Protein AF-0000000081607517 (afdb_homodimer)

Secondary structure (DSSP, 8-state):
-EEEEEETTEEEEEEEEEPPP------S-------S---TT-HHHHHHHHHHHHHHHHHHHHHHHHHHHHHHHHHHHHHHHHHHHHHHHHHHHHHHHSB-SS---TT-EEEEEE-TTS-EEEESS-HHHHTT--SS-EEEEEEE-TTS-EEEGGGHHHHHHHHHHHHHHHHT--------S---HHHH-/-EEEEEETTEEEEEEEEEPPP------S-------S---TT-HHHHHHHHHHHHHHHHHHHHHHHHHHHHHHHHHHHHHHHHHHHHHHHHHHHHHHHSB-SS---TT-EEEEEE-TTS-EEEESS-HHHHTT--SS-EEEEEEE-TTS-EEEGGGHHHHHHHHHHHHHHHHTT-------S---HHHH-

Nearest PDB structures (foldseek):
  1gn2-assembly1_A  TM=3.815E-01  e=2.897E+00  Mycobacterium tuberculosis
  4b9x-assembly1_A  TM=2.767E-01  e=1.775E+00  Mus musculus
  7pt7-assembly1_C  TM=2.899E-01  e=4.446E+00  Saccharomyces cerevisiae S288C
  4b9x-assembly1_A  TM=2.815E-01  e=1.277E+00  Mus musculus
  7pt7-assembly1_C  TM=2.899E-01  e=6.315E+00  Saccharomyces cerevisiae S288C

Radius of gyration: 35.07 Å; Cα contacts (8 Å, |Δi|>4): 460; chains: 2; bounding box: 41×113×71 Å

pLDDT: mean 81.89, std 19.74, range [35.94, 98.62]

Foldseek 3Di:
DWDWDQAPVGNVDIFIADDDDDPPPPPPPPPPCPPPPPPVPDVVVVNVRRVVVVVVVVVVVVVVVVVVVVVVVVVVVVVVVVVVVVVQVVVLVVQVPQDEDDDDDAPAKWWWFADPVGGIHIDSDDPVRVPPCDPTDTDFMWGQHPVRGTHTPVCVVVVVVVVVVVVVVVVCVDDPPPPPDDCCVVVVD/DWDWDQAPVGNVDIFIADDDDDPPPPPPPPPPCPPPPPPVPDVVVVNVRRVVVVVVVVVVVVVVVVVVVVVVVVVVVVVVVVVVVVVQVVVLVVQVPQDEDDDDDAPAKWWWFADPVRGIHIDSADPVRCPPCDPTDTDFMWGQHPVRGTHTPVCVVVVVVVVVVVVVVVVCVDDPPPPVDDCCVVVVD

Organism: NCBI:txid303518

Solvent-accessible surface area (backbone atoms only — not comparable to full-atom values): 21214 Å² total; per-residue (Å²): 80,77,44,77,39,59,37,88,93,40,64,89,46,73,31,76,34,31,33,60,73,78,78,77,71,73,72,72,71,61,74,64,82,70,48,86,52,51,56,98,69,40,66,72,48,50,49,52,38,21,50,49,39,50,50,32,49,52,34,38,52,50,52,37,50,54,52,44,49,54,46,48,53,49,44,51,53,46,48,52,50,45,52,50,43,53,53,49,33,52,51,38,51,52,57,53,58,34,13,36,62,59,74,83,55,62,75,38,66,37,25,32,30,34,44,96,88,63,52,44,29,52,35,82,61,47,68,76,73,53,43,100,61,54,87,46,57,77,76,48,45,31,30,29,33,85,71,56,43,66,35,49,54,94,45,39,67,62,52,52,52,55,48,50,54,49,51,50,54,63,68,57,65,56,71,58,54,78,66,91,49,87,77,47,49,69,45,70,100,80,78,43,77,41,60,38,89,94,41,62,89,46,72,30,76,32,32,33,58,72,79,76,77,72,73,71,74,71,61,74,63,81,70,47,86,52,50,55,98,68,41,64,74,47,51,49,50,36,21,49,50,38,51,51,33,50,53,35,37,50,50,53,38,50,54,54,44,50,56,46,49,52,51,44,52,52,46,50,52,50,45,51,49,43,52,52,51,33,50,51,39,50,52,60,53,58,34,13,36,62,61,77,84,55,64,74,38,65,36,24,32,29,34,42,97,89,63,52,45,28,53,35,82,60,47,69,78,72,52,43,97,62,52,86,46,56,78,76,49,44,31,30,29,33,87,72,56,45,67,34,50,54,94,45,39,67,63,51,52,52,55,49,52,54,51,52,50,53,63,68,58,66,54,70,60,53,78,66,91,50,86,78,47,50,70,47,72,99

Structure (mmCIF, N/CA/C/O backbone):
data_AF-0000000081607517-model_v1
#
loop_
_entity.id
_entity.type
_entity.pdbx_description
1 polymer 'Uncharacterized protein C1orf50 homolog'
#
loop_
_atom_site.group_PDB
_atom_site.id
_atom_site.type_symbol
_atom_site.label_atom_id
_atom_site.label_alt_id
_atom_site.label_comp_id
_atom_site.label_asym_id
_atom_site.label_entity_id
_atom_site.label_seq_id
_atom_site.pdbx_PDB_ins_code
_atom_site.Cartn_x
_atom_site.Cartn_y
_atom_site.Cartn_z
_atom_site.occupancy
_atom_site.B_iso_or_equiv
_atom_site.auth_seq_id
_atom_site.auth_comp_id
_atom_site.auth_asym_id
_atom_site.auth_atom_id
_atom_site.pdbx_PDB_model_num
ATOM 1 N N . MET A 1 1 ? 11.242 38.75 17.844 1 69.81 1 MET A N 1
ATOM 2 C CA . MET A 1 1 ? 12.281 38.5 18.844 1 69.81 1 MET A CA 1
ATOM 3 C C . MET A 1 1 ? 12.125 37.125 19.469 1 69.81 1 MET A C 1
ATOM 5 O O . MET A 1 1 ? 11.023 36.719 19.875 1 69.81 1 MET A O 1
ATOM 9 N N . ASP A 1 2 ? 13.172 36.375 19.328 1 76.44 2 ASP A N 1
ATOM 10 C CA . ASP A 1 2 ? 13.18 35.031 19.844 1 76.44 2 ASP A CA 1
ATOM 11 C C . ASP A 1 2 ? 13.523 35 21.328 1 76.44 2 ASP A C 1
ATOM 13 O O . ASP A 1 2 ? 14.391 35.75 21.781 1 76.44 2 ASP A O 1
ATOM 17 N N . ARG A 1 3 ? 12.633 34.469 22.094 1 78.56 3 ARG A N 1
ATOM 18 C CA . ARG A 1 3 ? 12.891 34.281 23.516 1 78.56 3 ARG A CA 1
ATOM 19 C C . ARG A 1 3 ? 12.93 32.812 23.859 1 78.56 3 ARG A C 1
ATOM 21 O O . ARG A 1 3 ? 12.133 32 23.344 1 78.56 3 ARG A O 1
ATOM 28 N N . THR A 1 4 ? 14.062 32.375 24.516 1 76.38 4 THR A N 1
ATOM 29 C CA . THR A 1 4 ? 14.18 30.969 24.922 1 76.38 4 THR A CA 1
ATOM 30 C C . THR A 1 4 ? 13.812 30.812 26.406 1 76.38 4 THR A C 1
ATOM 32 O O . THR A 1 4 ? 14.266 31.578 27.25 1 76.38 4 THR A O 1
ATOM 35 N N . VAL A 1 5 ? 12.883 29.969 26.641 1 77.94 5 VAL A N 1
ATOM 36 C CA . VAL A 1 5 ? 12.438 29.766 28.016 1 77.94 5 VAL A CA 1
ATOM 37 C C . VAL A 1 5 ? 12.531 28.281 28.359 1 77.94 5 VAL A C 1
ATOM 39 O O . VAL A 1 5 ? 12.367 27.422 27.5 1 77.94 5 VAL A O 1
ATOM 42 N N . SER A 1 6 ? 13.039 27.906 29.609 1 72.69 6 SER A N 1
ATOM 43 C CA . SER A 1 6 ? 12.984 26.547 30.141 1 72.69 6 SER A CA 1
ATOM 44 C C . SER A 1 6 ? 11.633 26.25 30.781 1 72.69 6 SER A C 1
ATOM 46 O O . SER A 1 6 ? 11.047 27.109 31.438 1 72.69 6 SER A O 1
ATOM 48 N N . LEU A 1 7 ? 11.086 25.125 30.422 1 73.88 7 LEU A N 1
ATOM 49 C CA . LEU A 1 7 ? 9.781 24.766 30.953 1 73.88 7 LEU A CA 1
ATOM 50 C C . LEU A 1 7 ? 9.922 24.234 32.375 1 73.88 7 LEU A C 1
ATOM 52 O O . LEU A 1 7 ? 10.867 23.516 32.688 1 73.88 7 LEU A O 1
ATOM 56 N N . PRO A 1 8 ? 9.016 24.672 33.188 1 70.38 8 PRO A N 1
ATOM 57 C CA . PRO A 1 8 ? 9.117 24.234 34.594 1 70.38 8 PRO A CA 1
ATOM 58 C C . PRO A 1 8 ? 9.086 22.719 34.75 1 70.38 8 PRO A C 1
ATOM 60 O O . PRO A 1 8 ? 9.797 22.156 35.594 1 70.38 8 PRO A O 1
ATOM 63 N N . ASN A 1 9 ? 8.281 22.047 33.844 1 70 9 ASN A N 1
ATOM 64 C CA . ASN A 1 9 ? 8.133 20.609 34 1 70 9 ASN A CA 1
ATOM 65 C C . ASN A 1 9 ? 9.219 19.844 33.25 1 70 9 ASN A C 1
ATOM 67 O O . ASN A 1 9 ? 9.32 18.625 33.375 1 70 9 ASN A O 1
ATOM 71 N N . GLN A 1 10 ? 9.945 20.562 32.438 1 70.12 10 GLN A N 1
ATOM 72 C CA . GLN A 1 10 ? 11.086 19.984 31.734 1 70.12 10 GLN A CA 1
ATOM 73 C C . GLN A 1 10 ? 12.258 20.969 31.672 1 70.12 10 GLN A C 1
ATOM 75 O O . GLN A 1 10 ? 12.594 21.469 30.594 1 70.12 10 GLN A O 1
ATOM 80 N N . PRO A 1 11 ? 12.852 21.141 32.781 1 70.44 11 PRO A N 1
ATOM 81 C CA . PRO A 1 11 ? 13.859 22.203 32.875 1 70.44 11 PRO A CA 1
ATOM 82 C C . PRO A 1 11 ? 15.055 21.953 31.938 1 70.44 11 PRO A C 1
ATOM 84 O O . PRO A 1 11 ? 15.766 22.891 31.578 1 70.44 11 PRO A O 1
ATOM 87 N N . GLU A 1 12 ? 15.195 20.703 31.594 1 72.06 12 GLU A N 1
ATOM 88 C CA . GLU A 1 12 ? 16.344 20.375 30.75 1 72.06 12 GLU A CA 1
ATOM 89 C C . GLU A 1 12 ? 16.062 20.703 29.281 1 72.06 12 GLU A C 1
ATOM 91 O O . GLU A 1 12 ? 16.984 20.766 28.469 1 72.06 12 GLU A O 1
ATOM 96 N N . LYS A 1 13 ? 14.766 20.969 29.031 1 72.62 13 LYS A N 1
ATOM 97 C CA . LYS A 1 13 ? 14.414 21.266 27.656 1 72.62 13 LYS A CA 1
ATOM 98 C C . LYS A 1 13 ? 14.039 22.734 27.469 1 72.62 13 LYS A C 1
ATOM 100 O O . LYS A 1 13 ? 13.203 23.266 28.219 1 72.62 13 LYS A O 1
ATOM 105 N N . THR A 1 14 ? 14.836 23.391 26.688 1 79.31 14 THR A N 1
ATOM 106 C CA . THR A 1 14 ? 14.516 24.797 26.391 1 79.31 14 THR A CA 1
ATOM 107 C C . THR A 1 14 ? 13.742 24.906 25.094 1 79.31 14 THR A C 1
ATOM 109 O O . THR A 1 14 ? 13.938 24.094 24.172 1 79.31 14 THR A O 1
ATOM 112 N N . THR A 1 15 ? 12.633 25.766 25.219 1 82.62 15 THR A N 1
ATOM 113 C CA . THR A 1 15 ? 11.844 26.031 24.016 1 82.62 15 THR A CA 1
ATOM 114 C C . THR A 1 15 ? 11.938 27.5 23.625 1 82.62 15 THR A C 1
ATOM 116 O O . THR A 1 15 ? 11.891 28.375 24.469 1 82.62 15 THR A O 1
ATOM 119 N N . THR A 1 16 ? 12.227 27.719 22.312 1 83.06 16 THR A N 1
ATOM 120 C CA . THR A 1 16 ? 12.32 29.078 21.797 1 83.06 16 THR A CA 1
ATOM 121 C C . THR A 1 16 ? 10.961 29.562 21.312 1 83.06 16 THR A C 1
ATOM 123 O O . THR A 1 16 ? 10.281 28.859 20.547 1 83.06 16 THR A O 1
ATOM 126 N N . VAL A 1 17 ? 10.539 30.688 21.891 1 84.88 17 VAL A N 1
ATOM 127 C CA . VAL A 1 17 ? 9.305 31.328 21.469 1 84.88 17 VAL A CA 1
ATOM 128 C C . VAL A 1 17 ? 9.641 32.562 20.625 1 84.88 17 VAL A C 1
ATOM 130 O O . VAL A 1 17 ? 10.508 33.344 21 1 84.88 17 VAL A O 1
ATOM 133 N N . THR A 1 18 ? 9.047 32.656 19.453 1 86.19 18 THR A N 1
ATOM 134 C CA . THR A 1 18 ? 9.242 33.844 18.625 1 86.19 18 THR A CA 1
ATOM 135 C C . THR A 1 18 ? 8.094 34.812 18.797 1 86.19 18 THR A C 1
ATOM 137 O O . THR A 1 18 ? 6.938 34.5 18.516 1 86.19 18 THR A O 1
ATOM 140 N N . LEU A 1 19 ? 8.438 36 19.25 1 86.44 19 LEU A N 1
ATOM 141 C CA . LEU A 1 19 ? 7.418 37 19.453 1 86.44 19 LEU A CA 1
ATOM 142 C C . LEU A 1 19 ? 7.312 37.938 18.234 1 86.44 19 LEU A C 1
ATOM 144 O O . LEU A 1 19 ? 8.258 38.031 17.453 1 86.44 19 LEU A O 1
ATOM 148 N N . VAL A 1 20 ? 6.102 38.531 18.125 1 85.69 20 VAL A N 1
ATOM 149 C CA . VAL A 1 20 ? 5.879 39.438 17.016 1 85.69 20 VAL A CA 1
ATOM 150 C C . VAL A 1 20 ? 6.699 40.719 17.219 1 85.69 20 VAL A C 1
ATOM 152 O O . VAL A 1 20 ? 6.711 41.281 18.312 1 85.69 20 VAL A O 1
ATOM 155 N N . GLU A 1 21 ? 7.43 41.188 16.125 1 77.5 21 GLU A N 1
ATOM 156 C CA . GLU A 1 21 ? 8.25 42.375 16.156 1 77.5 21 GLU A CA 1
ATOM 157 C C . GLU A 1 21 ? 7.41 43.625 16.469 1 77.5 21 GLU A C 1
ATOM 159 O O . GLU A 1 21 ? 6.254 43.719 16.062 1 77.5 21 GLU A O 1
ATOM 164 N N . SER A 1 22 ? 7.867 44.531 17.359 1 70.06 22 SER A N 1
ATOM 165 C CA . SER A 1 22 ? 7.18 45.781 17.672 1 70.06 22 SER A CA 1
ATOM 166 C C . SER A 1 22 ? 7.328 46.781 16.547 1 70.06 22 SER A C 1
ATOM 168 O O . SER A 1 22 ? 8.336 46.781 15.844 1 70.06 22 SER A O 1
ATOM 170 N N . SER A 1 23 ? 6.309 47.094 15.703 1 56.56 23 SER A N 1
ATOM 171 C CA . SER A 1 23 ? 6.422 48.094 14.672 1 56.56 23 SER A CA 1
ATOM 172 C C . SER A 1 23 ? 6.801 49.469 15.281 1 56.56 23 SER A C 1
ATOM 174 O O . SER A 1 23 ? 6.152 49.938 16.219 1 56.56 23 SER A O 1
ATOM 176 N N . SER A 1 24 ? 8.086 49.844 15.406 1 46.19 24 SER A N 1
ATOM 177 C CA . SER A 1 24 ? 8.391 51.25 15.727 1 46.19 24 SER A CA 1
ATOM 178 C C . SER A 1 24 ? 7.695 52.219 14.773 1 46.19 24 SER A C 1
ATOM 180 O O . SER A 1 24 ? 7.848 53.438 14.891 1 46.19 24 SER A O 1
ATOM 182 N N . ALA A 1 25 ? 7.41 51.938 13.5 1 46.88 25 ALA A N 1
ATOM 183 C CA . ALA A 1 25 ? 6.914 53.094 12.711 1 46.88 25 ALA A CA 1
ATOM 184 C C . ALA A 1 25 ? 5.598 53.594 13.281 1 46.88 25 ALA A C 1
ATOM 186 O O . ALA A 1 25 ? 4.723 52.844 13.664 1 46.88 25 ALA A O 1
ATOM 187 N N . PRO A 1 26 ? 5.66 54.969 13.719 1 38.19 26 PRO A N 1
ATOM 188 C CA . PRO A 1 26 ? 4.566 55.812 14.219 1 38.19 26 PRO A CA 1
ATOM 189 C C . PRO A 1 26 ? 3.291 55.688 13.391 1 38.19 26 PRO A C 1
ATOM 191 O O . PRO A 1 26 ? 2.404 56.531 13.469 1 38.19 26 PRO A O 1
ATOM 194 N N . SER A 1 27 ? 3.223 55.031 12.289 1 37.94 27 SER A N 1
ATOM 195 C CA . SER A 1 27 ? 1.906 55.375 11.766 1 37.94 27 SER A CA 1
ATOM 196 C C . SER A 1 27 ? 0.811 55.094 12.781 1 37.94 27 SER A C 1
ATOM 198 O O . SER A 1 27 ? 0.994 54.25 13.672 1 37.94 27 SER A O 1
ATOM 200 N N . GLY A 1 28 ? -0.193 56.031 13.016 1 36.88 28 GLY A N 1
ATOM 201 C CA . GLY A 1 28 ? -1.28 56.375 13.922 1 36.88 28 GLY A CA 1
ATOM 202 C C . GLY A 1 28 ? -2.059 55.156 14.398 1 36.88 28 GLY A C 1
ATOM 203 O O . GLY A 1 28 ? -3.012 55.281 15.172 1 36.88 28 GLY A O 1
ATOM 204 N N . LEU A 1 29 ? -2.354 54.344 13.383 1 37.59 29 LEU A N 1
ATOM 205 C CA . LEU A 1 29 ? -3.459 53.562 13.914 1 37.59 29 LEU A CA 1
ATOM 206 C C . LEU A 1 29 ? -2.998 52.688 15.094 1 37.59 29 LEU A C 1
ATOM 208 O O . LEU A 1 29 ? -2.014 51.969 14.984 1 37.59 29 LEU A O 1
ATOM 212 N N . GLU A 1 30 ? -2.945 53.375 16.25 1 36.81 30 GLU A N 1
ATOM 213 C CA . GLU A 1 30 ? -2.918 52.625 17.516 1 36.81 30 GLU A CA 1
ATOM 214 C C . GLU A 1 30 ? -3.512 51.25 17.359 1 36.81 30 GLU A C 1
ATOM 216 O O . GLU A 1 30 ? -4.684 51.094 17 1 36.81 30 GLU A O 1
ATOM 221 N N . LEU A 1 31 ? -2.863 50.469 16.562 1 38.34 31 LEU A N 1
ATOM 222 C CA . LEU A 1 31 ? -3.467 49.156 16.719 1 38.34 31 LEU A CA 1
ATOM 223 C C . LEU A 1 31 ? -4.062 48.969 18.109 1 38.34 31 LEU A C 1
ATOM 225 O O . LEU A 1 31 ? -3.35 49.062 19.109 1 38.34 31 LEU A O 1
ATOM 229 N N . VAL A 1 32 ? -5.164 49.719 18.328 1 36.28 32 VAL A N 1
ATOM 230 C CA . VAL A 1 32 ? -6.035 49.719 19.484 1 36.28 32 VAL A CA 1
ATOM 231 C C . VAL A 1 32 ? -5.934 48.344 20.188 1 36.28 32 VAL A C 1
ATOM 233 O O . VAL A 1 32 ? -5.941 48.281 21.422 1 36.28 32 VAL A O 1
ATOM 236 N N . SER A 1 33 ? -6.367 47.281 19.422 1 36.12 33 SER A N 1
ATOM 237 C CA . SER A 1 33 ? -6.723 46.25 20.375 1 36.12 33 SER A CA 1
ATOM 238 C C . SER A 1 33 ? -5.504 45.75 21.141 1 36.12 33 SER A C 1
ATOM 240 O O . SER A 1 33 ? -4.625 45.094 20.578 1 36.12 33 SER A O 1
ATOM 242 N N . SER A 1 34 ? -4.656 46.562 21.781 1 37.47 34 SER A N 1
ATOM 243 C CA . SER A 1 34 ? -3.945 46.156 23 1 37.47 34 SER A CA 1
ATOM 244 C C . SER A 1 34 ? -4.676 45.062 23.75 1 37.47 34 SER A C 1
ATOM 246 O O . SER A 1 34 ? -5.215 45.281 24.828 1 37.47 34 SER A O 1
ATOM 248 N N . TYR A 1 35 ? -5.797 44.625 23.156 1 35.94 35 TYR A N 1
ATOM 249 C CA . TYR A 1 35 ? -6.383 43.531 23.938 1 35.94 35 TYR A CA 1
ATOM 250 C C . TYR A 1 35 ? -5.297 42.688 24.594 1 35.94 35 TYR A C 1
ATOM 252 O O . TYR A 1 35 ? -4.117 42.812 24.234 1 35.94 35 TYR A O 1
ATOM 260 N N . GLN A 1 36 ? -5.734 41.5 25.156 1 40.09 36 GLN A N 1
ATOM 261 C CA . GLN A 1 36 ? -5.031 40.562 26.016 1 40.09 36 GLN A CA 1
ATOM 262 C C . GLN A 1 36 ? -3.699 40.125 25.391 1 40.09 36 GLN A C 1
ATOM 264 O O . GLN A 1 36 ? -3.535 38.969 24.984 1 40.09 36 GLN A O 1
ATOM 269 N N . THR A 1 37 ? -3.271 40.906 24.422 1 41.75 37 THR A N 1
ATOM 270 C CA . THR A 1 37 ? -1.916 40.469 24.109 1 41.75 37 THR A CA 1
ATOM 271 C C . THR A 1 37 ? -1.052 40.438 25.359 1 41.75 37 THR A C 1
ATOM 273 O O . THR A 1 37 ? -1.013 41.406 26.125 1 41.75 37 THR A O 1
ATOM 276 N N . ASN A 1 38 ? -1.027 39.438 26.031 1 43.59 38 ASN A N 1
ATOM 277 C CA . ASN A 1 38 ? -0.079 39.312 27.125 1 43.59 38 ASN A CA 1
ATOM 278 C C . ASN A 1 38 ? 1.119 40.25 26.953 1 43.59 38 ASN A C 1
ATOM 280 O O . ASN A 1 38 ? 1.624 40.406 25.844 1 43.59 38 ASN A O 1
ATOM 284 N N . ARG A 1 39 ? 1.241 41.344 27.703 1 47.16 39 ARG A N 1
ATOM 285 C CA . ARG A 1 39 ? 2.434 42.156 27.812 1 47.16 39 ARG A CA 1
ATOM 286 C C . ARG A 1 39 ? 3.678 41.406 27.375 1 47.16 39 ARG A C 1
ATOM 288 O O . ARG A 1 39 ? 3.988 40.344 27.906 1 47.16 39 ARG A O 1
ATOM 295 N N . VAL A 1 40 ? 4.027 41.469 26.156 1 52.22 40 VAL A N 1
ATOM 296 C CA . VAL A 1 40 ? 5.305 40.969 25.656 1 52.22 40 VAL A CA 1
ATOM 297 C C . VAL A 1 40 ? 6.27 40.781 26.828 1 52.22 40 VAL A C 1
ATOM 299 O O . VAL A 1 40 ? 7.156 39.938 26.781 1 52.22 40 VAL A O 1
ATOM 302 N N . GLY A 1 41 ? 5.648 41.125 28.094 1 51.91 41 GLY A N 1
ATOM 303 C CA . GLY A 1 41 ? 6.551 41.125 29.234 1 51.91 41 GLY A CA 1
ATOM 304 C C . GLY A 1 41 ? 6.07 40.219 30.359 1 51.91 41 GLY A C 1
ATOM 305 O O . GLY A 1 41 ? 6.695 40.156 31.422 1 51.91 41 GLY A O 1
ATOM 306 N N . ASP A 1 42 ? 4.895 39.75 30.141 1 61.66 42 ASP A N 1
ATOM 307 C CA . ASP A 1 42 ? 4.504 38.938 31.297 1 61.66 42 ASP A CA 1
ATOM 308 C C . ASP A 1 42 ? 5.129 37.531 31.234 1 61.66 42 ASP A C 1
ATOM 310 O O . ASP A 1 42 ? 4.852 36.781 30.312 1 61.66 42 ASP A O 1
ATOM 314 N N . PRO A 1 43 ? 6.258 37.344 32.031 1 59.66 43 PRO A N 1
ATOM 315 C CA . PRO A 1 43 ? 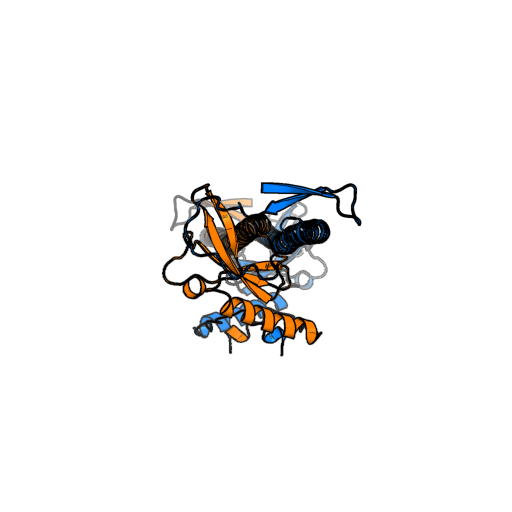6.957 36.031 32.062 1 59.66 43 PRO A CA 1
ATOM 316 C C . PRO A 1 43 ? 6 34.844 32.062 1 59.66 43 PRO A C 1
ATOM 318 O O . PRO A 1 43 ? 6.32 33.812 31.484 1 59.66 43 PRO A O 1
ATOM 321 N N . MET A 1 44 ? 4.82 35.031 32.719 1 64.12 44 MET A N 1
ATOM 322 C CA . MET A 1 44 ? 3.881 33.906 32.75 1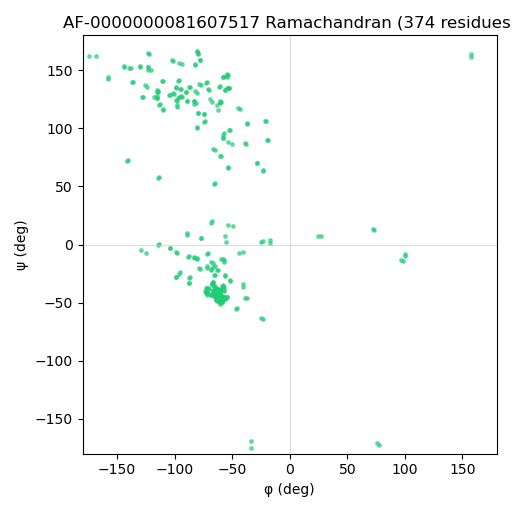 64.12 44 MET A CA 1
ATOM 323 C C . MET A 1 44 ? 3.334 33.594 31.375 1 64.12 44 MET A C 1
ATOM 325 O O . MET A 1 44 ? 3.102 32.438 31.016 1 64.12 44 MET A O 1
ATOM 329 N N . ASN A 1 45 ? 3.463 34.594 30.484 1 79.75 45 ASN A N 1
ATOM 330 C CA . ASN A 1 45 ? 2.957 34.438 29.125 1 79.75 45 ASN A CA 1
ATOM 331 C C . ASN A 1 45 ? 3.982 33.781 28.219 1 79.75 45 ASN A C 1
ATOM 333 O O . ASN A 1 45 ? 3.635 32.906 27.406 1 79.75 45 ASN A O 1
ATOM 337 N N . LEU A 1 46 ? 5.262 34.062 28.672 1 83.62 46 LEU A N 1
ATOM 338 C CA . LEU A 1 46 ? 6.316 33.438 27.859 1 83.62 46 LEU A CA 1
ATOM 339 C C . LEU A 1 46 ? 6.395 31.938 28.094 1 83.62 46 LEU A C 1
ATOM 341 O O . LEU A 1 46 ? 6.641 31.172 27.156 1 83.62 46 LEU A O 1
ATOM 345 N N . VAL A 1 47 ? 6.262 31.609 29.328 1 86.19 47 VAL A N 1
ATOM 346 C CA . VAL A 1 47 ? 6.281 30.203 29.688 1 86.19 47 VAL A CA 1
ATOM 347 C C . VAL A 1 47 ? 5.117 29.484 29 1 86.19 47 VAL A C 1
ATOM 349 O O . VAL A 1 47 ? 5.293 28.391 28.438 1 86.19 47 VAL A O 1
ATOM 352 N N . ALA A 1 48 ? 3.914 30.078 29.078 1 88.94 48 ALA A N 1
ATOM 353 C CA . ALA A 1 48 ? 2.734 29.484 28.453 1 88.94 48 ALA A CA 1
ATOM 354 C C . ALA A 1 48 ? 2.924 29.359 26.938 1 88.94 48 ALA A C 1
ATOM 356 O O . ALA A 1 48 ? 2.531 28.344 26.344 1 88.94 48 ALA A O 1
ATOM 357 N N . LEU A 1 49 ? 3.568 30.391 26.312 1 90.88 49 LEU A N 1
ATOM 358 C CA . LEU A 1 49 ? 3.848 30.375 24.875 1 90.88 49 LEU A CA 1
ATOM 359 C C . LEU A 1 49 ? 4.844 29.266 24.547 1 90.88 49 LEU A C 1
ATOM 361 O O . LEU A 1 49 ? 4.652 28.531 23.578 1 90.88 49 LEU A O 1
ATOM 365 N N . ALA A 1 50 ? 5.836 29.172 25.344 1 90.56 50 ALA A N 1
ATOM 366 C CA . ALA A 1 50 ? 6.844 28.141 25.141 1 90.56 50 ALA A CA 1
ATOM 367 C C . ALA A 1 50 ? 6.227 26.75 25.281 1 90.56 50 ALA A C 1
ATOM 369 O O . ALA A 1 50 ? 6.551 25.844 24.5 1 90.56 50 ALA A O 1
ATOM 370 N N . GLU A 1 51 ? 5.406 26.578 26.266 1 90.56 51 GLU A N 1
ATOM 371 C CA . GLU A 1 51 ? 4.727 25.297 26.469 1 90.56 51 GLU A CA 1
ATOM 372 C C . GLU A 1 51 ? 3.859 24.938 25.266 1 90.56 51 GLU A C 1
ATOM 374 O O . GLU A 1 51 ? 3.795 23.766 24.875 1 90.56 51 GLU A O 1
ATOM 379 N N . GLN A 1 52 ? 3.189 25.906 24.734 1 91.75 52 GLN A N 1
ATOM 380 C CA . GLN A 1 52 ? 2.34 25.672 23.578 1 91.75 52 GLN A CA 1
ATOM 381 C C . GLN A 1 52 ? 3.164 25.234 22.375 1 91.75 52 GLN A C 1
ATOM 383 O O . GLN A 1 52 ? 2.764 24.328 21.625 1 91.75 52 GLN A O 1
ATOM 388 N N . VAL A 1 53 ? 4.234 25.922 22.125 1 93.75 53 VAL A N 1
ATOM 389 C CA . VAL A 1 53 ? 5.109 25.562 21.016 1 93.75 53 VAL A CA 1
ATOM 390 C C . VAL A 1 53 ? 5.641 24.141 21.203 1 93.75 53 VAL A C 1
ATOM 392 O O . VAL A 1 53 ? 5.652 23.344 20.266 1 93.75 53 VAL A O 1
ATOM 395 N N . GLN A 1 54 ? 6.059 23.828 22.422 1 94.19 54 GLN A N 1
ATOM 396 C CA . GLN A 1 54 ? 6.555 22.484 22.719 1 94.19 54 GLN A CA 1
ATOM 397 C C . GLN A 1 54 ? 5.473 21.438 22.484 1 94.19 54 GLN A C 1
ATOM 399 O O . GLN A 1 54 ? 5.742 20.375 21.922 1 94.19 54 GLN A O 1
ATOM 404 N N . LYS A 1 55 ? 4.336 21.734 22.984 1 95.12 55 LYS A N 1
ATOM 405 C CA . LYS A 1 55 ? 3.205 20.844 22.75 1 95.12 55 LYS A CA 1
ATOM 406 C C . LYS A 1 55 ? 2.957 20.656 21.266 1 95.12 55 LYS A C 1
ATOM 408 O O . LYS A 1 55 ? 2.732 19.531 20.797 1 95.12 55 LYS A O 1
ATOM 413 N N . GLY A 1 56 ? 2.98 21.766 20.5 1 96.94 56 GLY A N 1
ATOM 414 C CA . GLY A 1 56 ? 2.863 21.672 19.047 1 96.94 56 GLY A CA 1
ATOM 415 C C . GLY A 1 56 ? 3.895 20.75 18.422 1 96.94 56 GLY A C 1
ATOM 416 O O . GLY A 1 56 ? 3.557 19.891 17.594 1 96.94 56 GLY A O 1
ATOM 417 N N . ASP A 1 57 ? 5.086 20.906 18.859 1 96.56 57 ASP A N 1
ATOM 418 C CA . ASP A 1 57 ? 6.172 20.094 18.344 1 96.56 57 ASP A CA 1
ATOM 419 C C . ASP A 1 57 ? 5.938 18.609 18.625 1 96.56 57 ASP A C 1
ATOM 421 O O . ASP A 1 57 ? 6.145 17.766 17.766 1 96.56 57 ASP A O 1
ATOM 425 N N . GLU A 1 58 ? 5.562 18.328 19.844 1 97.12 58 GLU A N 1
ATOM 426 C CA . GLU A 1 58 ? 5.312 16.953 20.25 1 97.12 58 GLU A CA 1
ATOM 427 C C . GLU A 1 58 ? 4.184 16.328 19.438 1 97.12 58 GLU A C 1
ATOM 429 O O . GLU A 1 58 ? 4.293 15.195 18.969 1 97.12 58 GLU A O 1
ATOM 434 N N . PHE A 1 59 ? 3.143 17.047 19.234 1 97.94 59 PHE A N 1
ATOM 435 C CA . PHE A 1 59 ? 2 16.547 18.484 1 97.94 59 PHE A CA 1
ATOM 436 C C . PHE A 1 59 ? 2.367 16.359 17.016 1 97.94 59 PHE A C 1
ATOM 438 O O . PHE A 1 59 ? 1.965 15.375 16.391 1 97.94 59 PHE A O 1
ATOM 445 N N . VAL A 1 60 ? 3.092 17.375 16.453 1 98.19 60 VAL A N 1
ATOM 446 C CA . VAL A 1 60 ? 3.508 17.266 15.055 1 98.19 60 VAL A CA 1
ATOM 447 C C . VAL A 1 60 ? 4.309 15.984 14.852 1 98.19 60 VAL A C 1
ATOM 449 O O . VAL A 1 60 ? 4.055 15.227 13.906 1 98.19 60 VAL A O 1
ATOM 452 N N . LYS A 1 61 ? 5.238 15.742 15.742 1 97.75 61 LYS A N 1
ATOM 453 C CA . LYS A 1 61 ? 6.066 14.547 15.664 1 97.75 61 LYS A CA 1
ATOM 454 C C . LYS A 1 61 ? 5.223 13.281 15.812 1 97.75 61 LYS A C 1
ATOM 456 O O . LYS A 1 61 ? 5.355 12.344 15.031 1 97.75 61 LYS A O 1
ATOM 461 N N . ALA A 1 62 ? 4.406 13.25 16.781 1 98.06 62 ALA A N 1
ATOM 462 C CA . ALA A 1 62 ? 3.564 12.086 17.062 1 98.06 62 ALA A CA 1
ATOM 463 C C . ALA A 1 62 ? 2.635 11.797 15.883 1 98.06 62 ALA A C 1
ATOM 465 O O . ALA A 1 62 ? 2.498 10.641 15.461 1 98.06 62 ALA A O 1
ATOM 466 N N . ASN A 1 63 ? 1.999 12.812 15.383 1 97.56 63 ASN A N 1
ATOM 467 C CA . ASN A 1 63 ? 1.088 12.664 14.25 1 97.56 63 ASN A CA 1
ATOM 468 C C . ASN A 1 63 ? 1.798 12.078 13.031 1 97.56 63 ASN A C 1
ATOM 470 O O . ASN A 1 63 ? 1.295 11.148 12.398 1 97.56 63 ASN A O 1
ATOM 474 N N . ALA A 1 64 ? 2.92 12.656 12.695 1 98.06 64 ALA A N 1
ATOM 475 C CA . ALA A 1 64 ? 3.691 12.172 11.555 1 98.06 64 ALA A CA 1
ATOM 476 C C . ALA A 1 64 ? 4.121 10.719 11.758 1 98.06 64 ALA A C 1
ATOM 478 O O . ALA A 1 64 ? 3.977 9.891 10.859 1 98.06 64 ALA A O 1
ATOM 479 N N . CYS A 1 65 ? 4.613 10.43 12.992 1 98.06 65 CYS A N 1
ATOM 480 C CA . CYS A 1 65 ? 5.078 9.086 13.305 1 98.06 65 CYS A CA 1
ATOM 481 C C . CYS A 1 65 ? 3.947 8.07 13.18 1 98.06 65 CYS A C 1
ATOM 483 O O . CYS A 1 65 ? 4.137 6.988 12.625 1 98.06 65 CYS A O 1
ATOM 485 N N . ASN A 1 66 ? 2.822 8.414 13.664 1 97.44 66 ASN A N 1
ATOM 486 C CA . ASN A 1 66 ? 1.665 7.523 13.602 1 97.44 66 ASN A CA 1
ATOM 487 C C . ASN A 1 66 ? 1.246 7.246 12.164 1 97.44 66 ASN A C 1
ATOM 489 O O . ASN A 1 66 ? 1.045 6.09 11.781 1 97.44 66 ASN A O 1
ATOM 493 N N . LYS A 1 67 ? 1.13 8.242 11.367 1 97.25 67 LYS A N 1
ATOM 494 C CA . LYS A 1 67 ? 0.746 8.109 9.961 1 97.25 67 LYS A CA 1
ATOM 495 C C . LYS A 1 67 ? 1.782 7.297 9.188 1 97.25 67 LYS A C 1
ATOM 497 O O . LYS A 1 67 ? 1.43 6.391 8.43 1 97.25 67 LYS A O 1
ATOM 502 N N . LEU A 1 68 ? 3.045 7.656 9.422 1 98.31 68 LEU A N 1
ATOM 503 C CA . LEU A 1 68 ? 4.125 7.008 8.68 1 98.31 68 LEU A CA 1
ATOM 504 C C . LEU A 1 68 ? 4.242 5.539 9.07 1 98.31 68 LEU A C 1
ATOM 506 O O . LEU A 1 68 ? 4.582 4.695 8.234 1 98.31 68 LEU A O 1
ATOM 510 N N . THR A 1 69 ? 3.959 5.238 10.359 1 98.44 69 THR A N 1
ATOM 511 C CA . THR A 1 69 ? 4.012 3.852 10.812 1 98.44 69 THR A CA 1
ATOM 512 C C . THR A 1 69 ? 2.959 3.01 10.094 1 98.44 69 THR A C 1
ATOM 514 O O . THR A 1 69 ? 3.25 1.903 9.641 1 98.44 69 THR A O 1
ATOM 517 N N . VAL A 1 70 ? 1.736 3.541 9.977 1 97.81 70 VAL A N 1
ATOM 518 C CA . VAL A 1 70 ? 0.661 2.842 9.281 1 97.81 70 VAL A CA 1
ATOM 519 C C . VAL A 1 70 ? 1.047 2.623 7.816 1 97.81 70 VAL A C 1
ATOM 521 O O . VAL A 1 70 ? 0.904 1.518 7.289 1 97.81 70 VAL A O 1
ATOM 524 N N . ILE A 1 71 ? 1.586 3.609 7.188 1 97.94 71 ILE A N 1
ATOM 525 C CA . ILE A 1 71 ? 1.981 3.543 5.785 1 97.94 71 ILE A CA 1
ATOM 526 C C . ILE A 1 71 ? 3.1 2.518 5.613 1 97.94 71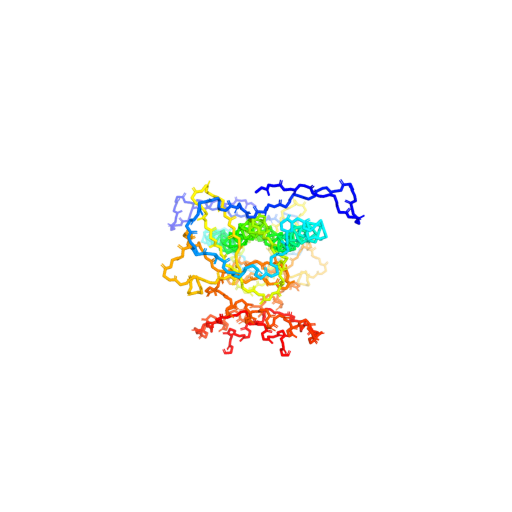 ILE A C 1
ATOM 528 O O . ILE A 1 71 ? 3.078 1.717 4.676 1 97.94 71 ILE A O 1
ATOM 532 N N . ALA A 1 72 ? 4.059 2.531 6.574 1 98.12 72 ALA A N 1
ATOM 533 C CA . ALA A 1 72 ? 5.172 1.587 6.516 1 98.12 72 ALA A CA 1
ATOM 534 C C . ALA A 1 72 ? 4.676 0.148 6.625 1 98.12 72 ALA A C 1
ATOM 536 O O . ALA A 1 72 ? 5.148 -0.734 5.906 1 98.12 72 ALA A O 1
ATOM 537 N N . ASP A 1 73 ? 3.781 -0.07 7.508 1 98.25 73 ASP A N 1
ATOM 538 C CA . ASP A 1 73 ? 3.209 -1.403 7.668 1 98.25 73 ASP A CA 1
ATOM 539 C C . ASP A 1 73 ? 2.469 -1.841 6.406 1 98.25 73 ASP A C 1
ATOM 541 O O . ASP A 1 73 ? 2.557 -3 6 1 98.25 73 ASP A O 1
ATOM 545 N N . GLN A 1 74 ? 1.768 -0.939 5.801 1 97.62 74 GLN A N 1
ATOM 546 C CA . GLN A 1 74 ? 1.059 -1.23 4.559 1 97.62 74 GLN A CA 1
ATOM 547 C C . GLN A 1 74 ? 2.033 -1.584 3.439 1 97.62 74 GLN A C 1
ATOM 549 O O . GLN A 1 74 ? 1.79 -2.516 2.67 1 97.62 74 GLN A O 1
ATOM 554 N N . ILE A 1 75 ? 3.076 -0.848 3.381 1 98.56 75 ILE A N 1
ATOM 555 C CA . ILE A 1 75 ? 4.074 -1.117 2.354 1 98.56 75 ILE A CA 1
ATOM 556 C C . ILE A 1 75 ? 4.684 -2.498 2.574 1 98.56 75 ILE A C 1
ATOM 558 O O . ILE A 1 75 ? 4.879 -3.26 1.623 1 98.56 75 ILE A O 1
ATOM 562 N N . ARG A 1 76 ? 4.992 -2.818 3.836 1 98.12 76 ARG A N 1
ATOM 563 C CA . ARG A 1 76 ? 5.535 -4.133 4.164 1 98.12 76 ARG A CA 1
ATOM 564 C C . ARG A 1 76 ? 4.59 -5.242 3.713 1 98.12 76 ARG A C 1
ATOM 566 O O . ARG A 1 76 ? 5.027 -6.254 3.16 1 98.12 76 ARG A O 1
ATOM 573 N N . TYR A 1 77 ? 3.35 -5.098 3.965 1 98.12 77 TYR A N 1
ATOM 574 C CA . TYR A 1 77 ? 2.352 -6.074 3.539 1 98.12 77 TYR A CA 1
ATOM 575 C C . TYR A 1 77 ? 2.355 -6.23 2.023 1 98.12 77 TYR A C 1
ATOM 577 O O . TYR A 1 77 ? 2.33 -7.352 1.509 1 98.12 77 TYR A O 1
ATOM 585 N N . LEU A 1 78 ? 2.426 -5.105 1.3 1 98.44 78 LEU A N 1
ATOM 586 C CA . LEU A 1 78 ? 2.451 -5.137 -0.158 1 98.44 78 LEU A CA 1
ATOM 587 C C . LEU A 1 78 ? 3.717 -5.824 -0.664 1 98.44 78 LEU A C 1
ATOM 589 O O . LEU A 1 78 ? 3.678 -6.559 -1.652 1 98.44 78 LEU A O 1
ATOM 593 N N . GLN A 1 79 ? 4.773 -5.598 0.006 1 98.31 79 GLN A N 1
ATOM 594 C CA . GLN A 1 79 ? 6.027 -6.254 -0.355 1 98.31 79 GLN A CA 1
ATOM 595 C C . GLN A 1 79 ? 5.926 -7.766 -0.169 1 98.31 79 GLN A C 1
ATOM 597 O O . GLN A 1 79 ? 6.445 -8.531 -0.984 1 98.31 79 GLN A O 1
ATOM 602 N N . GLU A 1 80 ? 5.297 -8.141 0.913 1 98.31 80 GLU A N 1
ATOM 603 C CA . GLU A 1 80 ? 5.078 -9.562 1.136 1 98.31 80 GLU A CA 1
ATOM 604 C C . GLU A 1 80 ? 4.188 -10.164 0.05 1 98.31 80 GLU A C 1
ATOM 606 O O . GLU A 1 80 ? 4.43 -11.281 -0.414 1 98.31 80 GLU A O 1
ATOM 611 N N . GLN A 1 81 ? 3.227 -9.445 -0.372 1 97.88 81 GLN A N 1
ATOM 612 C CA . GLN A 1 81 ? 2.367 -9.891 -1.465 1 97.88 81 GLN A CA 1
ATOM 613 C C . GLN A 1 81 ? 3.158 -10.047 -2.76 1 97.88 81 GLN A C 1
ATOM 615 O O . GLN A 1 81 ? 2.951 -11 -3.51 1 97.88 81 GLN A O 1
ATOM 620 N N . ALA A 1 82 ? 4.043 -9.156 -3.053 1 98.44 82 ALA A N 1
ATOM 621 C CA . ALA A 1 82 ? 4.875 -9.227 -4.25 1 98.44 82 ALA A CA 1
ATOM 622 C C . AL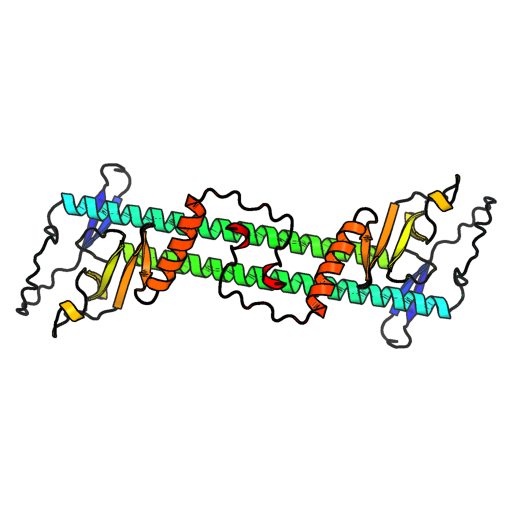A A 1 82 ? 5.785 -10.453 -4.207 1 98.44 82 ALA A C 1
ATOM 624 O O . ALA A 1 82 ? 5.938 -11.156 -5.211 1 98.44 82 ALA A O 1
ATOM 625 N N . ARG A 1 83 ? 6.379 -10.688 -3.031 1 98.38 83 ARG A N 1
ATOM 626 C CA . ARG A 1 83 ? 7.227 -11.859 -2.85 1 98.38 83 ARG A CA 1
ATOM 627 C C . ARG A 1 83 ? 6.441 -13.141 -3.104 1 98.38 83 ARG A C 1
ATOM 629 O O . ARG A 1 83 ? 6.926 -14.047 -3.787 1 98.38 83 ARG A O 1
ATOM 636 N N . LYS A 1 84 ? 5.277 -13.188 -2.586 1 97.88 84 LYS A N 1
ATOM 637 C CA . LYS A 1 84 ? 4.426 -14.359 -2.779 1 97.88 84 LYS A CA 1
ATOM 638 C C . LYS A 1 84 ? 4.086 -14.555 -4.254 1 97.88 84 LYS A C 1
ATOM 640 O O . LYS A 1 84 ? 4.094 -15.68 -4.754 1 97.88 84 LYS A O 1
ATOM 645 N N . ALA A 1 85 ? 3.783 -13.484 -4.941 1 97.88 85 ALA A N 1
ATOM 646 C CA . ALA A 1 85 ? 3.475 -13.547 -6.367 1 97.88 85 ALA A CA 1
ATOM 647 C C . ALA A 1 85 ? 4.648 -14.117 -7.16 1 97.88 85 ALA A C 1
ATOM 649 O O . ALA A 1 85 ? 4.453 -14.922 -8.07 1 97.88 85 ALA A O 1
ATOM 650 N N . LEU A 1 86 ? 5.812 -13.727 -6.77 1 98.38 86 LEU A N 1
ATOM 651 C CA . LEU A 1 86 ? 7.012 -14.203 -7.449 1 98.38 86 LEU A CA 1
ATOM 652 C C . LEU A 1 86 ? 7.258 -15.68 -7.148 1 98.38 86 LEU A C 1
ATOM 654 O O . LEU A 1 86 ? 7.637 -16.438 -8.039 1 98.38 86 LEU A O 1
ATOM 658 N N . GLU A 1 87 ? 7.059 -16.047 -5.898 1 98.19 87 GLU A N 1
ATOM 659 C CA . GLU A 1 87 ? 7.211 -17.453 -5.504 1 98.19 87 GLU A CA 1
ATOM 660 C C . GLU A 1 87 ? 6.207 -18.344 -6.23 1 98.19 87 GLU A C 1
ATOM 662 O O . GLU A 1 87 ? 6.555 -19.438 -6.688 1 98.19 87 GLU A O 1
ATOM 667 N N . GLU A 1 88 ? 4.996 -17.875 -6.328 1 97.5 88 GLU A N 1
ATOM 668 C CA . GLU A 1 88 ? 3.967 -18.609 -7.059 1 97.5 88 GLU A CA 1
ATOM 669 C C . GLU A 1 88 ? 4.332 -18.75 -8.539 1 97.5 88 GLU A C 1
ATOM 671 O O . GLU A 1 88 ? 4.148 -19.812 -9.133 1 97.5 88 GLU A O 1
ATOM 676 N N . AL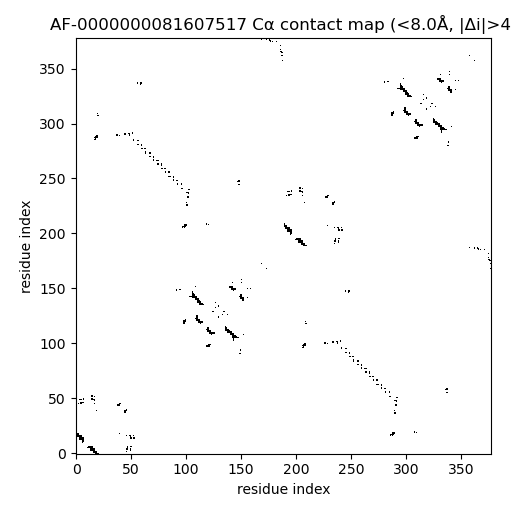A A 1 89 ? 4.812 -17.719 -9.094 1 98.44 89 ALA A N 1
ATOM 677 C CA . ALA A 1 89 ? 5.227 -17.75 -10.492 1 98.44 89 ALA A CA 1
ATOM 678 C C . ALA A 1 89 ? 6.336 -18.766 -10.711 1 98.44 89 ALA A C 1
ATOM 680 O O . ALA A 1 89 ? 6.324 -19.5 -11.703 1 98.44 89 ALA A O 1
ATOM 681 N N . LYS A 1 90 ? 7.297 -18.828 -9.828 1 98.38 90 LYS A N 1
ATOM 682 C CA . LYS A 1 90 ? 8.391 -19.797 -9.906 1 98.38 90 LYS A CA 1
ATOM 683 C C . LYS A 1 90 ? 7.867 -21.234 -9.82 1 98.38 90 LYS A C 1
ATOM 685 O O . LYS A 1 90 ? 8.234 -22.078 -10.633 1 98.38 90 LYS A O 1
ATOM 690 N N . ARG A 1 91 ? 7.035 -21.453 -8.883 1 97.81 91 ARG A N 1
ATOM 691 C CA . ARG A 1 91 ? 6.441 -22.781 -8.719 1 97.81 91 ARG A CA 1
ATOM 692 C C . ARG A 1 91 ? 5.672 -23.188 -9.969 1 97.81 91 ARG A C 1
ATOM 694 O O . ARG A 1 91 ? 5.828 -24.312 -10.461 1 97.81 91 ARG A O 1
ATOM 701 N N . ASP A 1 92 ? 4.855 -22.312 -10.469 1 98.44 92 ASP A N 1
ATOM 702 C CA . ASP A 1 92 ? 4.055 -22.594 -11.656 1 98.44 92 ASP A CA 1
ATOM 703 C C . ASP A 1 92 ? 4.949 -22.906 -12.859 1 98.44 92 ASP A C 1
ATOM 705 O O . ASP A 1 92 ? 4.652 -23.812 -13.633 1 98.44 92 ASP A O 1
ATOM 709 N N . SER A 1 93 ? 6.008 -22.094 -12.984 1 98.06 93 SER A N 1
ATOM 710 C CA . SER A 1 93 ? 6.953 -22.359 -14.07 1 98.06 93 SER A CA 1
ATOM 711 C C . SER A 1 93 ? 7.562 -23.75 -13.945 1 98.06 93 SER A C 1
ATOM 713 O O . SER A 1 93 ? 7.617 -24.484 -14.922 1 98.06 93 SER A O 1
ATOM 715 N N . GLU A 1 94 ? 7.957 -24.109 -12.766 1 97.62 94 GLU A N 1
ATOM 716 C CA . GLU A 1 94 ? 8.539 -25.438 -12.531 1 97.62 94 GLU A CA 1
ATOM 717 C C . GLU A 1 94 ? 7.539 -26.547 -12.852 1 97.62 94 GLU A C 1
ATOM 719 O O . GLU A 1 94 ? 7.895 -27.547 -13.469 1 97.62 94 GLU A O 1
ATOM 724 N N . LEU A 1 95 ? 6.344 -26.312 -12.5 1 98.12 95 LEU A N 1
ATOM 725 C CA . LEU A 1 95 ? 5.316 -27.328 -12.727 1 98.12 95 LEU A CA 1
ATOM 726 C C . LEU A 1 95 ? 5.008 -27.453 -14.219 1 98.12 95 LEU A C 1
ATOM 728 O O . LEU A 1 95 ? 4.797 -28.562 -14.711 1 98.12 95 LEU A O 1
ATOM 732 N N . HIS A 1 96 ? 4.996 -26.391 -14.938 1 97.56 96 HIS A N 1
ATOM 733 C CA . HIS A 1 96 ? 4.777 -26.469 -16.375 1 97.56 96 HIS A CA 1
ATOM 734 C C . HIS A 1 96 ? 5.91 -27.219 -17.078 1 97.56 96 HIS A C 1
ATOM 736 O O . HIS A 1 96 ? 5.695 -27.844 -18.109 1 97.56 96 HIS A O 1
ATOM 742 N N . HIS A 1 97 ? 7.094 -27.219 -16.5 1 96.5 97 HIS A N 1
ATOM 743 C CA . HIS A 1 97 ? 8.258 -27.812 -17.141 1 96.5 97 HIS A CA 1
ATOM 744 C C . HIS A 1 97 ? 8.508 -29.234 -16.609 1 96.5 97 HIS A C 1
ATOM 746 O O . HIS A 1 97 ? 9.422 -29.906 -17.078 1 96.5 97 HIS A O 1
ATOM 752 N N . ALA A 1 98 ? 7.715 -29.578 -15.578 1 96.5 98 ALA A N 1
ATOM 753 C CA . ALA A 1 98 ? 7.832 -30.969 -15.125 1 96.5 98 ALA A CA 1
ATOM 754 C C . ALA A 1 98 ? 7.531 -31.938 -16.25 1 96.5 98 ALA A C 1
ATOM 756 O O . ALA A 1 98 ? 6.684 -31.672 -17.109 1 96.5 98 ALA A O 1
ATOM 757 N N . ALA A 1 99 ? 8.234 -33.031 -16.266 1 94.38 99 ALA A N 1
ATOM 758 C CA . ALA A 1 99 ? 8.062 -34.031 -17.312 1 94.38 99 ALA A CA 1
ATOM 759 C C . ALA A 1 99 ? 6.609 -34.5 -17.391 1 94.38 99 ALA A C 1
ATOM 761 O O . ALA A 1 99 ? 5.949 -34.656 -16.359 1 94.38 99 ALA A O 1
ATOM 762 N N . CYS A 1 100 ? 6.156 -34.531 -18.594 1 93.12 100 CYS A N 1
ATOM 763 C CA . CYS A 1 100 ? 4.793 -35 -18.828 1 93.12 100 CYS A CA 1
ATOM 764 C C . CYS A 1 100 ? 4.633 -35.469 -20.266 1 93.12 100 CYS A C 1
ATOM 766 O O . CYS A 1 100 ? 5.176 -34.875 -21.203 1 93.12 100 CYS A O 1
ATOM 768 N N . ASN A 1 101 ? 3.848 -36.5 -20.438 1 88.88 101 ASN A N 1
ATOM 769 C CA . ASN A 1 101 ? 3.676 -37.094 -21.781 1 88.88 101 ASN A CA 1
ATOM 770 C C . ASN A 1 101 ? 2.33 -36.688 -22.375 1 88.88 101 ASN A C 1
ATOM 772 O O . ASN A 1 101 ? 2.014 -37.094 -23.5 1 88.88 101 ASN A O 1
ATOM 776 N N . ILE A 1 102 ? 1.541 -35.969 -21.656 1 89.56 102 ILE A N 1
ATOM 777 C CA . ILE A 1 102 ? 0.223 -35.625 -22.156 1 89.56 102 ILE A CA 1
ATOM 778 C C . ILE A 1 102 ? 0.086 -34.094 -22.172 1 89.56 102 ILE A C 1
ATOM 780 O O . ILE A 1 102 ? 0.765 -33.375 -21.422 1 89.56 102 ILE A O 1
ATOM 784 N N . VAL A 1 103 ? -0.702 -33.656 -23.094 1 92.25 103 VAL A N 1
ATOM 785 C CA . VAL A 1 103 ? -1.04 -32.25 -23.156 1 92.25 103 VAL A CA 1
ATOM 786 C C . VAL A 1 103 ? -2.037 -31.906 -22.047 1 92.25 103 VAL A C 1
ATOM 788 O O . VAL A 1 103 ? -3.18 -32.375 -22.062 1 92.25 103 VAL A O 1
ATOM 791 N N . LYS A 1 104 ? -1.585 -31.141 -21.125 1 94.5 104 LYS A N 1
ATOM 792 C CA . LYS A 1 104 ? -2.404 -30.781 -19.969 1 94.5 104 LYS A CA 1
ATOM 793 C C . LYS A 1 104 ? -3.506 -29.812 -20.359 1 94.5 104 LYS A C 1
ATOM 795 O O . LYS A 1 104 ? -3.283 -28.891 -21.156 1 94.5 104 LYS A O 1
ATOM 800 N N . LYS A 1 105 ? -4.676 -30.016 -19.797 1 94.62 105 LYS A N 1
ATOM 801 C CA . LYS A 1 105 ? -5.832 -29.172 -20.094 1 94.62 105 LYS A CA 1
ATOM 802 C C . LYS A 1 105 ? -6.285 -28.406 -18.859 1 94.62 105 LYS A C 1
ATOM 804 O O . LYS A 1 105 ? -6.402 -28.984 -17.766 1 94.62 105 LYS A O 1
ATOM 809 N N . PRO A 1 106 ? -6.512 -27.125 -19.047 1 96.94 106 PRO A N 1
ATOM 810 C CA . PRO A 1 106 ? -7.02 -26.359 -17.906 1 96.94 106 PRO A CA 1
ATOM 811 C C . PRO A 1 106 ? -8.297 -26.953 -17.312 1 96.94 106 PRO A C 1
ATOM 813 O O . PRO A 1 106 ? -9.148 -27.438 -18.062 1 96.94 106 PRO A O 1
ATOM 816 N N . GLY A 1 107 ? -8.469 -26.859 -15.992 1 96.94 107 GLY A N 1
ATOM 817 C CA . GLY A 1 107 ? -9.648 -27.359 -15.297 1 96.94 107 GLY A CA 1
ATOM 818 C C . GLY A 1 107 ? -9.438 -28.734 -14.703 1 96.94 107 GLY A C 1
ATOM 819 O O . GLY A 1 107 ? -10.242 -29.188 -13.875 1 96.94 107 GLY A O 1
ATOM 820 N N . ASN A 1 108 ? -8.383 -29.391 -15.109 1 97.38 108 ASN A N 1
ATOM 821 C CA . ASN A 1 108 ? -8.148 -30.75 -14.648 1 97.38 108 ASN A CA 1
ATOM 822 C C . ASN A 1 108 ? -7.094 -30.797 -13.547 1 97.38 108 ASN A C 1
ATOM 824 O O . ASN A 1 108 ? -6.285 -29.875 -13.422 1 97.38 108 ASN A O 1
ATOM 828 N N . ILE A 1 109 ? -7.152 -31.875 -12.781 1 98.12 109 ILE A N 1
ATOM 829 C CA . ILE A 1 109 ? -6.184 -32.125 -11.719 1 98.12 109 ILE A CA 1
ATOM 830 C C . ILE A 1 109 ? -5.113 -33.094 -12.219 1 98.12 109 ILE A C 1
ATOM 832 O O . ILE A 1 109 ? -5.422 -34.062 -12.891 1 98.12 109 ILE A O 1
ATOM 836 N N . TYR A 1 110 ? -3.922 -32.812 -11.953 1 97.75 110 TYR A N 1
ATOM 837 C CA . TYR A 1 110 ? -2.783 -33.656 -12.289 1 97.75 110 TYR A CA 1
ATOM 838 C C . TYR A 1 110 ? -1.979 -34 -11.039 1 97.75 110 TYR A C 1
ATOM 840 O O . TYR A 1 110 ? -1.976 -33.25 -10.07 1 97.75 110 TYR A O 1
ATOM 848 N N . TYR A 1 111 ? -1.342 -35.094 -11.109 1 97.12 111 TYR A N 1
ATOM 849 C CA . TYR A 1 111 ? -0.656 -35.625 -9.945 1 97.12 111 TYR A CA 1
ATOM 850 C C . TYR A 1 111 ? 0.847 -35.719 -10.18 1 97.12 111 TYR A C 1
ATOM 852 O O . TYR A 1 111 ? 1.297 -36.312 -11.164 1 97.12 111 TYR A O 1
ATOM 860 N N . LEU A 1 112 ? 1.555 -35.125 -9.25 1 97.19 112 LEU A N 1
ATOM 861 C CA . LEU A 1 112 ? 3.004 -35.031 -9.383 1 97.19 112 LEU A CA 1
ATOM 862 C C . LEU A 1 112 ? 3.699 -36.156 -8.617 1 97.19 112 LEU A C 1
ATOM 864 O O . LEU A 1 112 ? 3.406 -36.375 -7.445 1 97.19 112 LEU A O 1
ATOM 868 N N . TYR A 1 113 ? 4.555 -36.844 -9.367 1 95.5 113 TYR A N 1
ATOM 869 C CA . TYR A 1 113 ? 5.352 -37.906 -8.797 1 95.5 113 TYR A CA 1
ATOM 870 C C . TYR A 1 113 ? 6.84 -37.656 -9.016 1 95.5 113 TYR A C 1
ATOM 872 O O . TYR A 1 113 ? 7.223 -36.781 -9.773 1 95.5 113 TYR A O 1
ATOM 880 N N . GLN A 1 114 ? 7.641 -38.406 -8.266 1 95.5 114 GLN A N 1
ATOM 881 C CA . GLN A 1 114 ? 9.086 -38.312 -8.438 1 95.5 114 GLN A CA 1
ATOM 882 C C . GLN A 1 114 ? 9.719 -39.688 -8.641 1 95.5 114 GLN A C 1
ATOM 884 O O . GLN A 1 114 ? 9.5 -40.594 -7.84 1 95.5 114 GLN A O 1
ATOM 889 N N . ARG A 1 115 ? 10.445 -39.781 -9.656 1 91.81 115 ARG A N 1
ATOM 890 C CA . ARG A 1 115 ? 11.18 -41 -9.938 1 91.81 115 ARG A CA 1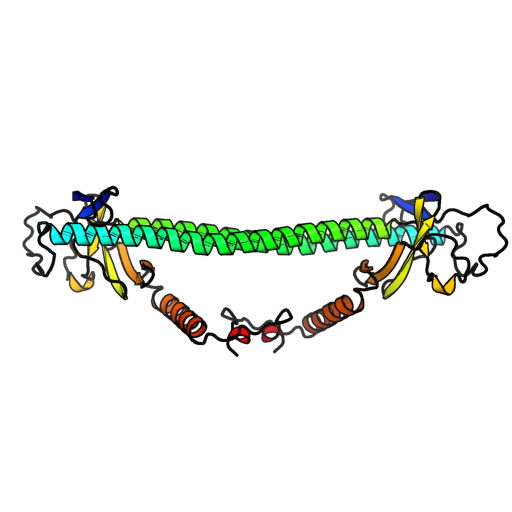
ATOM 891 C C . ARG A 1 115 ? 12.43 -41.094 -9.07 1 91.81 115 ARG A C 1
ATOM 893 O O . ARG A 1 115 ? 12.883 -40.094 -8.508 1 91.81 115 ARG A O 1
ATOM 900 N N . PRO A 1 116 ? 12.891 -42.375 -8.961 1 89.5 116 PRO A N 1
ATOM 901 C CA . PRO A 1 116 ? 14.156 -42.5 -8.234 1 89.5 116 PRO A CA 1
ATOM 902 C C . PRO A 1 116 ? 15.273 -41.656 -8.828 1 89.5 116 PRO A C 1
ATOM 904 O O . PRO A 1 116 ? 16.188 -41.219 -8.117 1 89.5 116 PRO A O 1
ATOM 907 N N . SER A 1 117 ? 15.266 -41.344 -10.141 1 90.5 117 SER A N 1
ATOM 908 C CA . SER A 1 117 ? 16.266 -40.531 -10.82 1 90.5 117 SER A CA 1
ATOM 909 C C . SER A 1 117 ? 16.188 -39.094 -10.352 1 90.5 117 SER A C 1
ATOM 911 O O . SER A 1 117 ? 17.109 -38.312 -10.602 1 90.5 117 SER A O 1
ATOM 913 N N . GLY A 1 118 ? 15.117 -38.75 -9.711 1 93.62 118 GLY A N 1
ATOM 914 C CA . GLY A 1 118 ? 14.898 -37.375 -9.305 1 93.62 118 GLY A CA 1
ATOM 915 C C . GLY A 1 118 ? 13.961 -36.625 -10.227 1 93.62 118 GLY A C 1
ATOM 916 O O . GLY A 1 118 ? 13.539 -35.5 -9.914 1 93.62 118 GLY A O 1
ATOM 917 N N . GLN A 1 119 ? 13.625 -37.25 -11.336 1 93.19 119 GLN A N 1
ATOM 918 C CA . GLN A 1 119 ? 12.734 -36.562 -12.273 1 93.19 119 GLN A CA 1
ATOM 919 C C . GLN A 1 119 ? 11.328 -36.438 -11.695 1 93.19 119 GLN A C 1
ATOM 921 O O . GLN A 1 119 ? 10.734 -37.438 -11.258 1 93.19 119 GLN A O 1
ATOM 926 N N . LYS A 1 120 ? 10.906 -35.219 -11.672 1 96.38 120 LYS A N 1
ATOM 927 C CA . LYS A 1 120 ? 9.5 -34.969 -11.336 1 96.38 120 LYS A CA 1
ATOM 928 C C . LYS A 1 120 ? 8.625 -35.031 -12.578 1 96.38 120 LYS A C 1
ATOM 930 O O . LYS A 1 120 ? 9.008 -34.562 -13.648 1 96.38 120 LYS A O 1
ATOM 935 N N . TYR A 1 121 ? 7.508 -35.719 -12.406 1 94.94 121 TYR A N 1
ATOM 936 C CA . TYR A 1 121 ? 6.652 -35.844 -13.586 1 94.94 121 TYR A CA 1
ATOM 937 C C . TYR A 1 121 ? 5.18 -35.812 -13.188 1 94.94 121 TYR A C 1
ATOM 939 O O . TYR A 1 121 ? 4.816 -36.219 -12.086 1 94.94 121 TYR A O 1
ATOM 947 N N . PHE A 1 122 ? 4.367 -35.344 -14.164 1 95.81 122 PHE A N 1
ATOM 948 C CA . PHE A 1 122 ? 2.926 -35.312 -13.945 1 95.81 122 PHE A CA 1
ATOM 949 C C . PHE A 1 122 ? 2.254 -36.531 -14.531 1 95.81 122 PHE A C 1
ATOM 951 O O . PHE A 1 122 ? 2.646 -37.031 -15.594 1 95.81 122 PHE A O 1
ATOM 958 N N . SER A 1 123 ? 1.249 -37.031 -13.805 1 93.06 123 SER A N 1
ATOM 959 C CA . SER A 1 123 ? 0.369 -38.094 -14.258 1 93.06 123 SER A CA 1
ATOM 960 C C . SER A 1 123 ? -1.098 -37.719 -14.062 1 93.06 123 SER A C 1
ATOM 962 O O . SER A 1 123 ? -1.425 -36.875 -13.234 1 93.06 123 SER A O 1
ATOM 964 N N . ILE A 1 124 ? -1.956 -38.312 -14.891 1 93.56 124 ILE A N 1
ATOM 965 C CA . ILE A 1 124 ? -3.393 -38.125 -14.703 1 93.56 124 ILE A CA 1
ATOM 966 C C . ILE A 1 124 ? -3.902 -39.094 -13.641 1 93.56 124 ILE A C 1
ATOM 968 O O . ILE A 1 124 ? -5.031 -38.969 -13.164 1 93.56 124 ILE A O 1
ATOM 972 N N . LEU A 1 125 ? -3.018 -40.031 -13.305 1 91.12 125 LEU A N 1
ATOM 973 C CA . LEU A 1 125 ? -3.426 -41.062 -12.359 1 91.12 125 LEU A CA 1
ATOM 974 C C . LEU A 1 125 ? -3.129 -40.625 -10.922 1 91.12 125 LEU A C 1
ATOM 976 O O . LEU A 1 125 ? -2.006 -40.219 -10.617 1 91.12 125 LEU A O 1
ATOM 980 N N . SER A 1 126 ? -4.129 -40.781 -10.117 1 93.25 126 SER A N 1
ATOM 981 C CA . SER A 1 126 ? -3.951 -40.5 -8.695 1 93.25 126 SER A CA 1
ATOM 982 C C . SER A 1 126 ? -3.254 -41.688 -7.996 1 93.25 126 SER A C 1
ATOM 984 O O . SER A 1 126 ? -3.174 -42.781 -8.539 1 93.25 126 SER A O 1
ATOM 986 N N . PRO A 1 127 ? -2.73 -41.406 -6.758 1 90.81 127 PRO A N 1
ATOM 987 C CA . PRO A 1 127 ? -2.109 -42.5 -6.008 1 90.81 127 PRO A CA 1
ATOM 988 C C . PRO A 1 127 ? -3.061 -43.688 -5.781 1 90.81 127 PRO A C 1
ATOM 990 O O . PRO A 1 127 ? -2.635 -44.844 -5.805 1 90.81 127 PRO A O 1
ATOM 993 N N . MET A 1 128 ? -4.309 -43.375 -5.559 1 88.38 128 MET A N 1
ATOM 994 C CA . MET A 1 128 ? -5.301 -44.406 -5.324 1 88.38 128 MET A CA 1
ATOM 995 C C . MET A 1 128 ? -5.52 -45.25 -6.578 1 88.38 128 MET A C 1
ATOM 997 O O . MET A 1 128 ? -5.73 -46.469 -6.492 1 88.38 128 MET A O 1
ATOM 1001 N N . GLU A 1 129 ? -5.379 -44.625 -7.703 1 88.81 129 GLU A N 1
ATOM 1002 C CA . GLU A 1 129 ? -5.625 -45.312 -8.977 1 88.81 129 GLU A CA 1
ATOM 1003 C C . GLU A 1 129 ? -4.449 -46.188 -9.367 1 88.81 129 GLU A C 1
ATOM 1005 O O . GLU A 1 129 ? -4.598 -47.094 -10.188 1 88.81 129 GLU A O 1
ATOM 1010 N N . TRP A 1 130 ? -3.283 -45.906 -8.805 1 83.31 130 TRP A N 1
ATOM 1011 C CA . TRP A 1 130 ? -2.113 -46.75 -9.078 1 83.31 130 TRP A CA 1
ATOM 1012 C C . TRP A 1 130 ? -2.232 -48.094 -8.391 1 83.31 130 TRP A C 1
ATOM 1014 O O . TRP A 1 130 ? -1.63 -49.094 -8.828 1 83.31 130 TRP A O 1
ATOM 1024 N N . GLY A 1 131 ? -3.125 -48.156 -7.383 1 73.56 131 GLY A N 1
ATOM 1025 C CA . GLY A 1 131 ? -3.225 -49.375 -6.59 1 73.56 131 GLY A CA 1
ATOM 1026 C C . GLY A 1 131 ? -2.08 -49.531 -5.609 1 73.56 131 GLY A C 1
ATOM 1027 O O . GLY A 1 131 ? -1.422 -48.562 -5.242 1 73.56 131 GLY A O 1
ATOM 1028 N N . PRO A 1 132 ? -1.954 -50.719 -4.953 1 67.5 132 PRO A N 1
ATOM 1029 C CA . PRO A 1 132 ? -0.967 -50.969 -3.9 1 67.5 132 PRO A CA 1
ATOM 1030 C C . PRO A 1 132 ? 0.468 -50.719 -4.367 1 67.5 132 PRO A C 1
ATOM 1032 O O . PRO A 1 132 ? 1.37 -50.562 -3.543 1 67.5 132 PRO A O 1
ATOM 1035 N N . SER A 1 133 ? 0.645 -50.625 -5.602 1 65.44 133 SER A N 1
ATOM 1036 C CA . SER A 1 133 ? 2.008 -50.5 -6.109 1 65.44 133 SER A CA 1
ATOM 1037 C C . SER A 1 133 ? 2.252 -49.156 -6.738 1 65.44 133 SER A C 1
ATOM 1039 O O . SER A 1 133 ? 2.641 -49.062 -7.906 1 65.44 133 SER A O 1
ATOM 1041 N N . SER A 1 134 ? 2.043 -48.156 -5.945 1 69.56 134 SER A N 1
ATOM 1042 C CA . SER A 1 134 ? 2.402 -46.875 -6.539 1 69.56 134 SER A CA 1
ATOM 1043 C C . SER A 1 134 ? 3.883 -46.812 -6.902 1 69.56 134 SER A C 1
ATOM 1045 O O . SER A 1 134 ? 4.742 -47.094 -6.062 1 69.56 134 SER A O 1
ATOM 1047 N N . PRO A 1 135 ? 4.105 -46.562 -8.18 1 74.06 135 PRO A N 1
ATOM 1048 C CA . PRO A 1 135 ? 5.473 -46.719 -8.68 1 74.06 135 PRO A CA 1
ATOM 1049 C C . PRO A 1 135 ? 6.453 -45.719 -8.094 1 74.06 135 PRO A C 1
ATOM 1051 O O . PRO A 1 135 ? 7.633 -46.031 -7.914 1 74.06 135 PRO A O 1
ATOM 1054 N N . HIS A 1 136 ? 5.973 -44.531 -7.848 1 88.75 136 HIS A N 1
ATOM 1055 C CA . HIS A 1 136 ? 6.883 -43.469 -7.41 1 88.75 136 HIS A CA 1
ATOM 1056 C C . HIS A 1 136 ? 6.258 -42.625 -6.312 1 88.75 136 HIS A C 1
ATOM 1058 O O . HIS A 1 136 ? 5.031 -42.562 -6.184 1 88.75 136 HIS A O 1
ATOM 1064 N N . PRO A 1 137 ? 7.09 -42.031 -5.418 1 92.88 137 PRO A N 1
ATOM 1065 C CA . PRO A 1 137 ? 6.57 -41.156 -4.363 1 92.88 137 PRO A CA 1
ATOM 1066 C C . PRO A 1 137 ? 5.68 -40.062 -4.91 1 92.88 137 PRO A C 1
ATOM 1068 O O . PRO A 1 137 ? 6.012 -39.438 -5.926 1 92.88 137 PRO A O 1
ATOM 1071 N N . PHE A 1 138 ? 4.594 -39.906 -4.23 1 94.75 138 PHE A N 1
ATOM 1072 C CA . PHE A 1 138 ? 3.611 -38.875 -4.562 1 94.75 138 PHE A CA 1
ATOM 1073 C C . PHE A 1 138 ? 4 -37.531 -3.955 1 94.75 138 PHE A C 1
ATOM 1075 O O . PHE A 1 138 ? 4.215 -37.438 -2.746 1 94.75 138 PHE A O 1
ATOM 1082 N N . LEU A 1 139 ? 4.145 -36.438 -4.812 1 96.94 139 LEU A N 1
ATOM 1083 C CA . LEU A 1 139 ? 4.594 -35.156 -4.324 1 96.94 139 LEU A CA 1
ATOM 1084 C C . LEU A 1 139 ? 3.408 -34.219 -4.094 1 96.94 139 LEU A C 1
ATOM 1086 O O . LEU A 1 139 ? 3.496 -33.281 -3.297 1 96.94 139 LEU A O 1
ATOM 1090 N N . GLY A 1 140 ? 2.324 -34.375 -4.816 1 96.69 140 GLY A N 1
ATOM 1091 C CA . GLY A 1 140 ? 1.151 -33.562 -4.652 1 96.69 140 GLY A CA 1
ATOM 1092 C C . GLY A 1 140 ? 0.258 -33.531 -5.879 1 96.69 140 GLY A C 1
ATOM 1093 O O . GLY A 1 140 ? 0.647 -34 -6.945 1 96.69 140 GLY A O 1
ATOM 1094 N N . ALA A 1 141 ? -0.941 -33.094 -5.664 1 98 141 ALA A N 1
ATOM 1095 C CA . ALA A 1 141 ? -1.907 -32.906 -6.742 1 98 141 ALA A CA 1
ATOM 1096 C C . ALA A 1 141 ? -2.197 -31.438 -6.98 1 98 141 ALA A C 1
ATOM 1098 O O . ALA A 1 141 ? -2.27 -30.656 -6.031 1 98 141 ALA A O 1
ATOM 1099 N N . PHE A 1 142 ? -2.328 -31.047 -8.195 1 98.62 142 PHE A N 1
ATOM 1100 C CA . PHE A 1 142 ? -2.543 -29.656 -8.562 1 98.62 142 PHE A CA 1
ATOM 1101 C C . PHE A 1 142 ? -3.613 -29.531 -9.641 1 98.62 142 PHE A C 1
ATOM 1103 O O . PHE A 1 142 ? -3.668 -30.359 -10.562 1 98.62 142 PHE A O 1
ATOM 1110 N N . LYS A 1 143 ? -4.422 -28.578 -9.539 1 98.56 143 LYS A N 1
ATOM 1111 C CA . LYS A 1 143 ? -5.371 -28.266 -10.602 1 98.56 143 LYS A CA 1
ATOM 1112 C C . LYS A 1 143 ? -4.809 -27.188 -11.531 1 98.56 143 LYS A C 1
ATOM 1114 O O . LYS A 1 143 ? -4.316 -26.156 -11.078 1 98.56 143 LYS A O 1
ATOM 1119 N N . LEU A 1 144 ? -4.828 -27.5 -12.805 1 98.44 144 LEU A N 1
ATOM 1120 C CA . LEU A 1 144 ? -4.488 -26.484 -13.789 1 98.44 144 LEU A CA 1
ATOM 1121 C C . LEU A 1 144 ? -5.672 -25.547 -14.039 1 98.44 144 LEU A C 1
ATOM 1123 O O . LEU A 1 144 ? -6.691 -25.969 -14.586 1 98.44 144 LEU A O 1
ATOM 1127 N N . GLN A 1 145 ? -5.461 -24.297 -13.625 1 97.62 145 GLN A N 1
ATOM 1128 C CA . GLN A 1 145 ? -6.539 -23.312 -13.766 1 97.62 145 GLN A CA 1
ATOM 1129 C C . GLN A 1 145 ? -6.605 -22.766 -15.188 1 97.62 145 GLN A C 1
ATOM 1131 O O . GLN A 1 145 ? -5.68 -22.969 -15.977 1 97.62 145 GLN A O 1
ATOM 1136 N N . HIS A 1 146 ? -7.734 -22.078 -15.523 1 94.81 146 HIS A N 1
ATOM 1137 C CA . HIS A 1 146 ? -7.953 -21.578 -16.875 1 94.81 146 HIS A CA 1
ATOM 1138 C C . HIS A 1 146 ? -6.973 -20.453 -17.219 1 94.81 146 HIS A C 1
ATOM 1140 O O . HIS A 1 146 ? -6.703 -20.188 -18.391 1 94.81 146 HIS A O 1
ATOM 1146 N N . ASP A 1 147 ? -6.449 -19.828 -16.234 1 95.25 147 ASP A N 1
ATOM 1147 C CA . ASP A 1 147 ? -5.41 -18.844 -16.469 1 95.25 147 ASP A CA 1
ATOM 1148 C C . ASP A 1 147 ? -4.023 -19.484 -16.469 1 95.25 147 ASP A C 1
ATOM 1150 O O . ASP A 1 147 ? -3.016 -18.781 -16.312 1 95.25 147 ASP A O 1
ATOM 1154 N N . MET A 1 148 ? -3.973 -20.812 -16.469 1 97.25 148 MET A N 1
ATOM 1155 C CA . MET A 1 148 ? -2.783 -21.656 -16.578 1 97.25 148 MET A CA 1
ATOM 1156 C C . MET A 1 148 ? -1.962 -21.609 -15.297 1 97.25 148 MET A C 1
ATOM 1158 O O . MET A 1 148 ? -0.78 -21.953 -15.297 1 97.25 148 MET A O 1
ATOM 1162 N N . SER A 1 149 ? -2.506 -21.078 -14.203 1 97.94 149 SER A N 1
ATOM 1163 C CA . SER A 1 149 ? -1.857 -21.219 -12.906 1 97.94 149 SER A CA 1
ATOM 1164 C C . SER A 1 149 ? -2.174 -22.562 -12.266 1 97.94 149 SER A C 1
ATOM 1166 O O . SER A 1 149 ? -3.131 -23.234 -12.656 1 97.94 149 SER A O 1
ATOM 1168 N N . TRP A 1 150 ? -1.274 -22.984 -11.391 1 98.44 150 TRP A N 1
ATOM 1169 C CA . TRP A 1 150 ? -1.477 -24.234 -10.68 1 98.44 150 TRP A CA 1
ATOM 1170 C C . TRP A 1 150 ? -1.984 -23.984 -9.266 1 98.44 150 TRP A C 1
ATOM 1172 O O . TRP A 1 150 ? -1.421 -23.172 -8.531 1 98.44 150 TRP A O 1
ATOM 1182 N N . THR A 1 151 ? -3.023 -24.641 -8.875 1 98.44 151 THR A N 1
ATOM 1183 C CA . THR A 1 151 ? -3.557 -24.578 -7.52 1 98.44 151 THR A CA 1
ATOM 1184 C C . THR A 1 151 ? -3.408 -25.922 -6.812 1 98.44 151 THR A C 1
ATOM 1186 O O . THR A 1 151 ? -3.904 -26.953 -7.301 1 98.44 151 THR A O 1
ATOM 1189 N N . PRO A 1 152 ? -2.678 -25.859 -5.707 1 98.25 152 PRO A N 1
ATOM 1190 C CA . PRO A 1 152 ? -2.637 -27.109 -4.945 1 98.25 152 PRO A CA 1
ATOM 1191 C C . PRO A 1 152 ? -4.027 -27.656 -4.617 1 98.25 152 PRO A C 1
ATOM 1193 O O . PRO A 1 152 ? -4.949 -26.875 -4.352 1 98.25 152 PRO A O 1
ATOM 1196 N N . PHE A 1 153 ? -4.113 -28.953 -4.602 1 97.44 153 PHE A N 1
ATOM 1197 C CA . PHE A 1 153 ? -5.41 -29.609 -4.504 1 97.44 153 PHE A CA 1
ATOM 1198 C C . PHE A 1 153 ? -6.16 -29.156 -3.262 1 97.44 153 PHE A C 1
ATOM 1200 O O . PHE A 1 153 ? -7.371 -28.922 -3.309 1 97.44 153 PHE A O 1
ATOM 1207 N N . ASP A 1 154 ? -5.527 -28.953 -2.086 1 96.81 154 ASP A N 1
ATOM 1208 C CA . ASP A 1 154 ? -6.164 -28.594 -0.823 1 96.81 154 ASP A CA 1
ATOM 1209 C C . ASP A 1 154 ? -6.664 -27.156 -0.854 1 96.81 154 ASP A C 1
ATOM 1211 O O . ASP A 1 154 ? -7.445 -26.734 0.007 1 96.81 154 ASP A O 1
ATOM 1215 N N . GLU A 1 155 ? -6.324 -26.422 -1.89 1 97.25 155 GLU A N 1
ATOM 1216 C CA . GLU A 1 155 ? -6.715 -25.016 -1.983 1 97.25 155 GLU A CA 1
ATOM 1217 C C . GLU A 1 155 ? -7.695 -24.797 -3.131 1 97.25 155 GLU A C 1
ATOM 1219 O O . GLU A 1 155 ? -8.148 -23.672 -3.355 1 97.25 155 GLU A O 1
ATOM 1224 N N . VAL A 1 156 ? -8.039 -25.797 -3.826 1 97.31 156 VAL A N 1
ATOM 1225 C CA . VAL A 1 156 ? -8.812 -25.672 -5.062 1 97.31 156 VAL A CA 1
ATOM 1226 C C . VAL A 1 156 ? -10.195 -25.094 -4.758 1 97.31 156 VAL A C 1
ATOM 1228 O O . VAL A 1 156 ? -10.664 -24.203 -5.457 1 97.31 156 VAL A O 1
ATOM 1231 N N . GLU A 1 157 ? -10.781 -25.578 -3.744 1 96.19 157 GLU A N 1
ATOM 1232 C CA . GLU A 1 157 ? -12.117 -25.109 -3.404 1 96.19 157 GLU A CA 1
ATOM 1233 C C . GLU A 1 157 ? -12.117 -23.609 -3.117 1 96.19 157 GLU A C 1
ATOM 1235 O O . GLU A 1 157 ? -12.953 -22.875 -3.637 1 96.19 157 GLU A O 1
ATOM 1240 N N . LYS A 1 158 ? -11.281 -23.234 -2.305 1 94.69 158 LYS A N 1
ATOM 1241 C CA . LYS A 1 158 ? -11.156 -21.812 -1.958 1 94.69 158 LYS A CA 1
ATOM 1242 C C . LYS A 1 158 ? -10.852 -20.969 -3.191 1 94.69 158 LYS A C 1
ATOM 1244 O O . LYS A 1 158 ? -11.477 -19.938 -3.412 1 94.69 158 LYS A O 1
ATOM 1249 N N . ARG A 1 159 ? -9.898 -21.359 -3.979 1 95.56 159 ARG A N 1
ATOM 1250 C CA . ARG A 1 159 ? -9.492 -20.625 -5.172 1 95.56 159 ARG A CA 1
ATOM 1251 C C . ARG A 1 159 ? -10.633 -20.547 -6.18 1 95.56 159 ARG A C 1
ATOM 1253 O O . ARG A 1 159 ? -10.867 -19.5 -6.781 1 95.56 159 ARG A O 1
ATOM 1260 N N . ASP A 1 160 ? -11.312 -21.625 -6.336 1 94.31 160 ASP A N 1
ATOM 1261 C CA . ASP A 1 160 ? -12.43 -21.641 -7.277 1 94.31 160 ASP A CA 1
ATOM 1262 C C . ASP A 1 160 ? -13.531 -20.672 -6.832 1 94.31 160 ASP A C 1
ATOM 1264 O O . ASP A 1 160 ? -14.141 -20 -7.664 1 94.31 160 ASP A O 1
ATOM 1268 N N . ALA A 1 161 ? -13.742 -20.625 -5.539 1 91.5 161 ALA A N 1
ATOM 1269 C CA . ALA A 1 161 ? -14.734 -19.703 -5 1 91.5 161 ALA A CA 1
ATOM 1270 C C . ALA A 1 161 ? -14.328 -18.25 -5.246 1 91.5 161 ALA A C 1
ATOM 1272 O O . ALA A 1 161 ? -15.164 -17.422 -5.633 1 91.5 161 ALA A O 1
ATOM 1273 N N . GLU A 1 162 ? -13.117 -17.938 -5.02 1 89.5 162 GLU A N 1
ATOM 1274 C CA . GLU A 1 162 ? -12.609 -16.594 -5.262 1 89.5 162 GLU A CA 1
ATOM 1275 C C . GLU A 1 162 ? -12.758 -16.203 -6.727 1 89.5 162 GLU A C 1
ATOM 1277 O O . GLU A 1 162 ? -13.18 -15.086 -7.035 1 89.5 162 GLU A O 1
ATOM 1282 N N . LEU A 1 163 ? -12.453 -17.094 -7.613 1 90 163 LEU A N 1
ATOM 1283 C CA . LEU A 1 163 ? -12.531 -16.844 -9.047 1 90 163 LEU A CA 1
ATOM 1284 C C . LEU A 1 163 ? -13.984 -16.641 -9.484 1 90 163 LEU A C 1
ATOM 1286 O O . LEU A 1 163 ? -14.258 -15.828 -10.367 1 90 163 LEU A O 1
ATOM 1290 N N . ALA A 1 164 ? -14.797 -17.422 -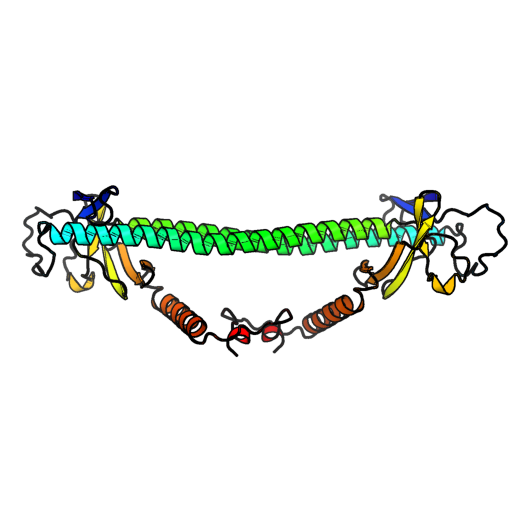8.891 1 87.62 164 ALA A N 1
ATOM 1291 C CA . ALA A 1 164 ? -16.219 -17.297 -9.227 1 87.62 164 ALA A CA 1
ATOM 1292 C C . ALA A 1 164 ? -16.734 -15.906 -8.891 1 87.62 164 ALA A C 1
ATOM 1294 O O . ALA A 1 164 ? -17.5 -15.312 -9.664 1 87.62 164 ALA A O 1
ATOM 1295 N N . VAL A 1 165 ? -16.391 -15.359 -7.773 1 83.06 165 VAL A N 1
ATOM 1296 C CA . VAL A 1 165 ? -16.797 -14.016 -7.352 1 83.06 165 VAL A CA 1
ATOM 1297 C C . VAL A 1 165 ? -16.266 -12.984 -8.336 1 83.06 165 VAL A C 1
ATOM 1299 O O . VAL A 1 165 ? -17 -12.078 -8.75 1 83.06 165 VAL A O 1
ATOM 1302 N N . MET A 1 166 ? -15.023 -13.109 -8.781 1 84.44 166 MET A N 1
ATOM 1303 C CA . MET A 1 166 ? -14.406 -12.164 -9.711 1 84.44 166 MET A CA 1
ATOM 1304 C C . MET A 1 166 ? -15.078 -12.219 -11.07 1 84.44 166 MET A C 1
ATOM 1306 O O . MET A 1 166 ? -15.273 -11.195 -11.719 1 84.44 166 MET A O 1
ATOM 1310 N N . ASP A 1 167 ? -15.344 -13.461 -11.461 1 84.56 167 ASP A N 1
ATOM 1311 C CA . ASP A 1 167 ? -16.016 -13.641 -12.742 1 84.56 167 ASP A CA 1
ATOM 1312 C C . ASP A 1 167 ? -17.359 -12.938 -12.766 1 84.56 167 ASP A C 1
ATOM 1314 O O . ASP A 1 167 ? -17.75 -12.344 -13.773 1 84.56 167 ASP A O 1
ATOM 1318 N N . LYS A 1 168 ? -18.031 -13.008 -11.617 1 81.5 168 LYS A N 1
ATOM 1319 C CA . LYS A 1 168 ? -19.312 -12.312 -11.492 1 81.5 168 LYS A CA 1
ATOM 1320 C C . LYS A 1 168 ? -19.125 -10.805 -11.586 1 81.5 168 LYS A C 1
ATOM 1322 O O . LYS A 1 168 ? -19.922 -10.117 -12.242 1 81.5 168 LYS A O 1
ATOM 1327 N N . LEU A 1 169 ? -18.094 -10.383 -10.977 1 78.5 169 LEU A N 1
ATOM 1328 C CA . LEU A 1 169 ? -17.812 -8.953 -10.969 1 78.5 169 LEU A CA 1
ATOM 1329 C C . LEU A 1 169 ? -17.469 -8.469 -12.375 1 78.5 169 LEU A C 1
ATOM 1331 O O . LEU A 1 169 ? -17.938 -7.402 -12.797 1 78.5 169 LEU A O 1
ATOM 1335 N N . VAL A 1 170 ? -16.75 -9.141 -13.109 1 81.62 170 VAL A N 1
ATOM 1336 C CA . VAL A 1 170 ? -16.297 -8.75 -14.445 1 81.62 170 VAL A CA 1
ATOM 1337 C C . VAL A 1 170 ? -17.453 -8.828 -15.43 1 81.62 170 VAL A C 1
ATOM 1339 O O . VAL A 1 170 ? -17.578 -7.988 -16.328 1 81.62 170 VAL A O 1
ATOM 1342 N N . SER A 1 171 ? -18.234 -9.766 -15.25 1 81.12 171 SER A N 1
ATOM 1343 C CA . SER A 1 171 ? -19.344 -9.969 -16.156 1 81.12 171 SER A CA 1
ATOM 1344 C C . SER A 1 171 ? -20.422 -8.906 -15.961 1 81.12 171 SER A C 1
ATOM 1346 O O . SER A 1 171 ? -21.125 -8.547 -16.906 1 81.12 171 SER A O 1
ATOM 1348 N N . GLN A 1 172 ? -20.75 -8.586 -14.625 1 72.19 172 GLN A N 1
ATOM 1349 C CA . GLN A 1 172 ? -21.781 -7.59 -14.352 1 72.19 172 GLN A CA 1
ATOM 1350 C C . GLN A 1 172 ? -21.328 -6.199 -14.789 1 72.19 172 GLN A C 1
ATOM 1352 O O . GLN A 1 172 ? -22.141 -5.277 -14.883 1 72.19 172 GLN A O 1
ATOM 1357 N N . GLN A 1 173 ? -20.359 -6.059 -15.656 1 61.53 173 GLN A N 1
ATOM 1358 C CA . GLN A 1 173 ? -19.891 -4.777 -16.156 1 61.53 173 GLN A CA 1
ATOM 1359 C C . GLN A 1 173 ? -20.188 -3.652 -15.172 1 61.53 173 GLN A C 1
ATOM 1361 O O . GLN A 1 173 ? -20.312 -2.49 -15.57 1 61.53 173 GLN A O 1
ATOM 1366 N N . THR A 1 174 ? -20.656 -3.939 -14.008 1 54.78 174 THR A N 1
ATOM 1367 C CA . THR A 1 174 ? -21.297 -2.975 -13.133 1 54.78 174 THR A CA 1
ATOM 1368 C C . THR A 1 174 ? -20.344 -1.839 -12.773 1 54.78 174 THR A C 1
ATOM 1370 O O . THR A 1 174 ? -19.125 -2.039 -12.711 1 54.78 174 THR A O 1
ATOM 1373 N N . ALA A 1 175 ? -20.844 -0.648 -13.102 1 53.81 175 ALA A N 1
ATOM 1374 C CA . ALA A 1 175 ? -20.297 0.647 -12.703 1 53.81 175 ALA A CA 1
ATOM 1375 C C . ALA A 1 175 ? -19.797 0.615 -11.266 1 53.81 175 ALA A C 1
ATOM 1377 O O . ALA A 1 175 ? -20.516 0.184 -10.359 1 53.81 175 ALA A O 1
ATOM 1378 N N . LEU A 1 176 ? -18.594 0.223 -11.172 1 57.72 176 LEU A N 1
ATOM 1379 C CA . LEU A 1 176 ? -18 0.306 -9.836 1 57.72 176 LEU A CA 1
ATOM 1380 C C . LEU A 1 176 ? -18.484 1.552 -9.102 1 57.72 176 LEU A C 1
ATOM 1382 O O . LEU A 1 176 ? -18.453 2.656 -9.648 1 57.72 176 LEU A O 1
ATOM 1386 N N . PRO A 1 177 ? -19.344 1.378 -8.234 1 51.31 177 PRO A N 1
ATOM 1387 C CA . PRO A 1 177 ? -19.781 2.6 -7.551 1 51.31 177 PRO A CA 1
ATOM 1388 C C . PRO A 1 177 ? -18.609 3.516 -7.184 1 51.31 177 PRO A C 1
ATOM 1390 O O . PRO A 1 177 ? -17.5 3.037 -6.922 1 51.31 177 PRO A O 1
ATOM 1393 N N . THR A 1 178 ? -18.672 4.621 -7.773 1 51.56 178 THR A N 1
ATOM 1394 C CA . THR A 1 178 ? -17.734 5.668 -7.406 1 51.56 178 THR A CA 1
ATOM 1395 C C . THR A 1 178 ? -17.766 5.938 -5.902 1 51.56 178 THR A C 1
ATOM 1397 O O . THR A 1 178 ? -18.797 6.395 -5.379 1 51.56 178 THR A O 1
ATOM 1400 N N . TYR A 1 179 ? -17.391 5.062 -5.117 1 48.16 179 TYR A N 1
ATOM 1401 C CA . TYR A 1 179 ? -17.453 5.426 -3.705 1 48.16 179 TYR A CA 1
ATOM 1402 C C . TYR A 1 179 ? -16.641 6.684 -3.428 1 48.16 179 TYR A C 1
ATOM 1404 O O . TYR A 1 179 ? -15.453 6.75 -3.768 1 48.16 179 TYR A O 1
ATOM 1412 N N . ALA A 1 180 ? -17.297 7.727 -3.426 1 47.94 180 ALA A N 1
ATOM 1413 C CA . ALA A 1 180 ? -16.797 9.07 -3.145 1 47.94 180 ALA A CA 1
ATOM 1414 C C . ALA A 1 180 ? -16.125 9.125 -1.778 1 47.94 180 ALA A C 1
ATOM 1416 O O . ALA A 1 180 ? -15.508 10.141 -1.427 1 47.94 180 ALA A O 1
ATOM 1417 N N . GLY A 1 181 ? -15.945 7.977 -1.094 1 50 181 GLY A N 1
ATOM 1418 C CA . GLY A 1 181 ? -15.312 8.039 0.213 1 50 181 GLY A CA 1
ATOM 1419 C C . GLY A 1 181 ? -15.039 6.676 0.815 1 50 181 GLY A C 1
ATOM 1420 O O . GLY A 1 181 ? -15.375 5.652 0.218 1 50 181 GLY A O 1
ATOM 1421 N N . PRO A 1 182 ? -14.188 6.754 1.751 1 50.91 182 PRO A N 1
ATOM 1422 C CA . PRO A 1 182 ? -13.906 5.449 2.352 1 50.91 182 PRO A CA 1
ATOM 1423 C C . PRO A 1 182 ? -15.164 4.715 2.797 1 50.91 182 PRO A C 1
ATOM 1425 O O . PRO A 1 182 ? -16.078 5.328 3.361 1 50.91 182 PRO A O 1
ATOM 1428 N N . ASN A 1 183 ? -15.68 3.811 2.061 1 51.16 183 ASN A N 1
ATOM 1429 C CA . ASN A 1 183 ? -16.828 3.002 2.461 1 51.16 183 ASN A CA 1
ATOM 1430 C C . ASN A 1 183 ? -16.531 2.199 3.725 1 51.16 183 ASN A C 1
ATOM 1432 O O . ASN A 1 183 ? -15.828 1.19 3.676 1 51.16 183 ASN A O 1
ATOM 1436 N N . PHE A 1 184 ? -16.594 3.021 4.75 1 52.31 184 PHE A N 1
ATOM 1437 C CA . PHE A 1 184 ? -16.422 2.314 6.012 1 52.31 184 PHE A CA 1
ATOM 1438 C C . PHE A 1 184 ? -17.688 1.584 6.406 1 52.31 184 PHE A C 1
ATOM 1440 O O . PHE A 1 184 ? -17.828 1.135 7.543 1 52.31 184 PHE A O 1
ATOM 1447 N N . ARG A 1 185 ? -18.547 1.717 5.41 1 50.12 185 ARG A N 1
ATOM 1448 C CA . ARG A 1 185 ? -19.875 1.179 5.734 1 50.12 185 ARG A CA 1
ATOM 1449 C C . ARG A 1 185 ? -19.75 -0.201 6.371 1 50.12 185 ARG A C 1
ATOM 1451 O O . ARG A 1 185 ? -20.484 -0.52 7.309 1 50.12 185 ARG A O 1
ATOM 1458 N N . GLY A 1 186 ? -19.156 -0.979 5.723 1 46.03 186 GLY A N 1
ATOM 1459 C CA . GLY A 1 186 ? -19.109 -2.279 6.375 1 46.03 186 GLY A CA 1
ATOM 1460 C C . GLY A 1 186 ? -18.484 -2.234 7.754 1 46.03 186 GLY A C 1
ATOM 1461 O O . GLY A 1 186 ? -18.5 -3.23 8.477 1 46.03 186 GLY A O 1
ATOM 1462 N N . LEU A 1 187 ? -17.891 -1.145 7.984 1 47.41 187 LEU A N 1
ATOM 1463 C CA . LEU A 1 187 ? -17.312 -1.005 9.312 1 47.41 187 LEU A CA 1
ATOM 1464 C C . LEU A 1 187 ? -18.328 -0.443 10.297 1 47.41 187 LEU A C 1
ATOM 1466 O O . LEU A 1 187 ? -18.219 -0.663 11.508 1 47.41 187 LEU A O 1
ATOM 1470 N N . THR A 1 188 ? -19.125 0.344 9.773 1 42.16 188 THR A N 1
ATOM 1471 C CA . THR A 1 188 ? -20.078 0.989 10.672 1 42.16 188 THR A CA 1
ATOM 1472 C C . THR A 1 188 ? -21.406 0.236 10.688 1 42.16 188 THR A C 1
ATOM 1474 O O . THR A 1 188 ? -22.234 0.454 11.578 1 42.16 188 THR A O 1
ATOM 1477 N N . GLU A 1 189 ? -21.719 -0.474 9.656 1 41.56 189 GLU A N 1
ATOM 1478 C CA . GLU A 1 189 ? -22.984 -1.151 9.844 1 41.56 189 GLU A CA 1
ATOM 1479 C C . GLU A 1 189 ? -22.844 -2.361 10.766 1 41.56 189 GLU A C 1
ATOM 1481 O O . GLU A 1 189 ? -21.859 -3.094 10.68 1 41.56 189 GLU A O 1
ATOM 1486 N N . MET B 1 1 ? 13.5 -37.344 -20.609 1 68.94 1 MET B N 1
ATOM 1487 C CA . MET B 1 1 ? 14.242 -36.938 -21.797 1 68.94 1 MET B CA 1
ATOM 1488 C C . MET B 1 1 ? 13.719 -35.625 -22.359 1 68.94 1 MET B C 1
ATOM 1490 O O . MET B 1 1 ? 12.508 -35.438 -22.516 1 68.94 1 MET B O 1
ATOM 1494 N N . ASP B 1 2 ? 14.633 -34.719 -22.406 1 76.12 2 ASP B N 1
ATOM 1495 C CA . ASP B 1 2 ? 14.305 -33.375 -22.891 1 76.12 2 ASP B CA 1
ATOM 1496 C C . ASP B 1 2 ? 14.312 -33.344 -24.422 1 76.12 2 ASP B C 1
ATOM 1498 O O . ASP B 1 2 ? 15.188 -33.938 -25.062 1 76.12 2 ASP B O 1
ATOM 1502 N N . ARG B 1 3 ? 13.195 -32.969 -24.969 1 78.62 3 ARG B N 1
ATOM 1503 C CA . ARG B 1 3 ? 13.117 -32.781 -26.406 1 78.62 3 ARG B CA 1
ATOM 1504 C C . ARG B 1 3 ? 12.836 -31.312 -26.734 1 78.62 3 ARG B C 1
ATOM 1506 O O . ARG B 1 3 ? 12.039 -30.656 -26.062 1 78.62 3 ARG B O 1
ATOM 1513 N N . THR B 1 4 ? 13.727 -30.719 -27.609 1 76.12 4 THR B N 1
ATOM 1514 C CA . THR B 1 4 ? 13.523 -29.328 -28.016 1 76.12 4 THR B CA 1
ATOM 1515 C C . THR B 1 4 ? 12.82 -29.266 -29.375 1 76.12 4 THR B C 1
ATOM 1517 O O . THR B 1 4 ? 13.195 -29.969 -30.312 1 76.12 4 THR B O 1
ATOM 1520 N N . VAL B 1 5 ? 11.719 -28.594 -29.375 1 77.81 5 VAL B N 1
ATOM 1521 C CA . VAL B 1 5 ? 10.953 -28.484 -30.625 1 77.81 5 VAL B CA 1
ATOM 1522 C C . VAL B 1 5 ? 10.727 -27.016 -30.969 1 77.81 5 VAL B C 1
ATOM 1524 O O . VAL B 1 5 ? 10.625 -26.172 -30.078 1 77.81 5 VAL B O 1
ATOM 1527 N N . SER B 1 6 ? 10.914 -26.594 -32.281 1 72.38 6 SER B N 1
ATOM 1528 C CA . SER B 1 6 ? 10.531 -25.281 -32.781 1 72.38 6 SER B CA 1
ATOM 1529 C C . SER B 1 6 ? 9.047 -25.219 -33.094 1 72.38 6 SER B C 1
ATOM 1531 O O . SER B 1 6 ? 8.477 -26.172 -33.656 1 72.38 6 SER B O 1
ATOM 1533 N N . LEU B 1 7 ? 8.398 -24.203 -32.594 1 73.31 7 LEU B N 1
ATOM 1534 C CA . LEU B 1 7 ? 6.969 -24.062 -32.844 1 73.31 7 LEU B CA 1
ATOM 1535 C C . LEU B 1 7 ? 6.707 -23.547 -34.25 1 73.31 7 LEU B C 1
ATOM 1537 O O . LEU B 1 7 ? 7.434 -22.672 -34.75 1 73.31 7 LEU B O 1
ATOM 1541 N N . PRO B 1 8 ? 5.723 -24.141 -34.875 1 70.12 8 PRO B N 1
ATOM 1542 C CA . PRO B 1 8 ? 5.441 -23.719 -36.25 1 70.12 8 PRO B CA 1
ATOM 1543 C C . PRO B 1 8 ? 5.137 -22.219 -36.344 1 70.12 8 PRO B C 1
ATOM 1545 O O . PRO B 1 8 ? 5.543 -21.578 -37.312 1 70.12 8 PRO B O 1
ATOM 1548 N N . ASN B 1 9 ? 4.445 -21.688 -35.312 1 69.25 9 ASN B N 1
ATOM 1549 C CA . ASN B 1 9 ? 4.031 -20.281 -35.406 1 69.25 9 ASN B CA 1
ATOM 1550 C C . ASN B 1 9 ? 5.121 -19.344 -34.875 1 69.25 9 ASN B C 1
ATOM 1552 O O . ASN B 1 9 ? 4.996 -18.125 -35 1 69.25 9 ASN B O 1
ATOM 1556 N N . GLN B 1 10 ? 6.125 -19.906 -34.25 1 69.75 10 GLN B N 1
ATOM 1557 C CA . GLN B 1 10 ? 7.277 -19.125 -33.812 1 69.75 10 GLN B CA 1
ATOM 1558 C C . GLN B 1 10 ? 8.57 -19.906 -34 1 69.75 10 GLN B C 1
ATOM 1560 O O . GLN B 1 10 ? 9.203 -20.328 -33.031 1 69.75 10 GLN B O 1
ATOM 1565 N N . PRO B 1 11 ? 8.922 -20.031 -35.219 1 70.19 11 PRO B N 1
ATOM 1566 C CA . PRO B 1 11 ? 10.055 -20.922 -35.531 1 70.19 11 PRO B CA 1
ATOM 1567 C C . PRO B 1 11 ? 11.359 -20.453 -34.875 1 70.19 11 PRO B C 1
ATOM 1569 O O . PRO B 1 11 ? 12.273 -21.25 -34.688 1 70.19 11 PRO B O 1
ATOM 1572 N N . GLU B 1 12 ? 11.375 -19.188 -34.562 1 71.75 12 GLU B N 1
ATOM 1573 C CA . GLU B 1 12 ? 12.609 -18.656 -33.969 1 71.75 12 GLU B CA 1
ATOM 1574 C C . GLU B 1 12 ? 12.695 -18.984 -32.469 1 71.75 12 GLU B C 1
ATOM 1576 O O . GLU B 1 12 ? 13.773 -18.891 -31.891 1 71.75 12 GLU B O 1
ATOM 1581 N N . LYS B 1 13 ? 11.555 -19.453 -31.953 1 72.44 13 LYS B N 1
ATOM 1582 C CA . LYS B 1 13 ? 11.562 -19.766 -30.531 1 72.44 13 LYS B CA 1
ATOM 1583 C C . LYS B 1 13 ? 11.477 -21.281 -30.297 1 72.44 13 LYS B C 1
ATOM 1585 O O . LYS B 1 13 ? 10.602 -21.938 -30.844 1 72.44 13 LYS B O 1
ATOM 1590 N N . THR B 1 14 ? 12.531 -21.781 -29.734 1 79.19 14 THR B N 1
ATOM 1591 C CA . THR B 1 14 ? 12.516 -23.203 -29.406 1 79.19 14 THR B CA 1
ATOM 1592 C C . THR B 1 14 ? 12.062 -23.406 -27.953 1 79.19 14 THR B C 1
ATOM 1594 O O . THR B 1 14 ? 12.312 -22.562 -27.094 1 79.19 14 THR B O 1
ATOM 1597 N N . THR B 1 15 ? 11.102 -24.438 -27.875 1 82.69 15 THR B N 1
ATOM 1598 C CA . THR B 1 15 ? 10.641 -24.812 -26.531 1 82.69 15 THR B CA 1
ATOM 1599 C C . THR B 1 15 ? 11.055 -26.234 -26.188 1 82.69 15 THR B C 1
ATOM 1601 O O . THR B 1 15 ? 10.969 -27.125 -27.031 1 82.69 15 THR B O 1
ATOM 1604 N N . THR B 1 16 ? 11.648 -26.375 -24.969 1 83.06 16 THR B N 1
ATOM 1605 C CA . THR B 1 16 ? 12.062 -27.688 -24.516 1 83.06 16 THR B CA 1
ATOM 1606 C C . THR B 1 16 ? 10.938 -28.391 -23.766 1 83.06 16 THR B C 1
ATOM 1608 O O . THR B 1 16 ? 10.328 -27.797 -22.875 1 83.06 16 THR B O 1
ATOM 1611 N N . VAL B 1 17 ? 10.602 -29.578 -24.266 1 84.94 17 VAL B N 1
ATOM 1612 C CA . VAL B 1 17 ? 9.609 -30.422 -23.594 1 84.94 17 VAL B CA 1
ATOM 1613 C C . VAL B 1 17 ? 10.312 -31.578 -22.875 1 84.94 17 VAL B C 1
ATOM 1615 O O . VAL B 1 17 ? 11.203 -32.219 -23.438 1 84.94 17 VAL B O 1
ATOM 1618 N N . THR B 1 18 ? 9.992 -31.734 -21.609 1 86.25 18 THR B N 1
ATOM 1619 C CA . THR B 1 18 ? 10.562 -32.844 -20.859 1 86.25 18 THR B CA 1
ATOM 1620 C C . THR B 1 18 ? 9.578 -34.031 -20.797 1 86.25 18 THR B C 1
ATOM 1622 O O . THR B 1 18 ? 8.469 -33.875 -20.281 1 86.25 18 THR B O 1
ATOM 1625 N N . LEU B 1 19 ? 10 -35.125 -21.344 1 86.44 19 LEU B N 1
ATOM 1626 C CA . LEU B 1 19 ? 9.148 -36.312 -21.359 1 86.44 19 LEU B CA 1
ATOM 1627 C C . LEU B 1 19 ? 9.453 -37.219 -20.156 1 86.44 19 LEU B C 1
ATOM 1629 O O . LEU B 1 19 ? 10.547 -37.156 -19.594 1 86.44 19 LEU B O 1
ATOM 1633 N N . VAL B 1 20 ? 8.422 -38 -19.812 1 85.75 20 VAL B N 1
ATOM 1634 C CA . VAL B 1 20 ? 8.594 -38.906 -18.688 1 85.75 20 VAL B CA 1
ATOM 1635 C C . VAL B 1 20 ? 9.547 -40.031 -19.094 1 85.75 20 VAL B C 1
ATOM 1637 O O . VAL B 1 20 ? 9.414 -40.625 -20.172 1 85.75 20 VAL B O 1
ATOM 1640 N N . GLU B 1 21 ? 10.547 -40.344 -18.188 1 77.44 21 GLU B N 1
ATOM 1641 C CA . GLU B 1 21 ? 11.531 -41.406 -18.422 1 77.44 21 GLU B CA 1
ATOM 1642 C C . GLU B 1 21 ? 10.852 -42.75 -18.578 1 77.44 21 GLU B C 1
ATOM 1644 O O . GLU B 1 21 ? 9.836 -43.031 -17.938 1 77.44 21 GLU B O 1
ATOM 1649 N N . SER B 1 22 ? 11.266 -43.594 -19.562 1 69.94 22 SER B N 1
ATOM 1650 C CA . SER B 1 22 ? 10.742 -44.938 -19.75 1 69.94 22 SER B CA 1
ATOM 1651 C C . SER B 1 22 ? 11.281 -45.906 -18.703 1 69.94 22 SER B C 1
ATOM 1653 O O . SER B 1 22 ? 12.406 -45.75 -18.234 1 69.94 22 SER B O 1
ATOM 1655 N N . SER B 1 23 ? 10.523 -46.344 -17.672 1 56.53 23 SER B N 1
ATOM 1656 C CA . SER B 1 23 ? 11.023 -47.312 -16.719 1 56.53 23 SER B CA 1
ATOM 1657 C C . SER B 1 23 ? 11.453 -48.625 -17.422 1 56.53 23 SER B C 1
ATOM 1659 O O . SER B 1 23 ? 10.695 -49.188 -18.203 1 56.53 23 SER B O 1
ATOM 1661 N N . SER B 1 24 ? 12.727 -48.844 -17.859 1 46.25 24 SER B N 1
ATOM 1662 C CA . SER B 1 24 ? 13.164 -50.156 -18.266 1 46.25 24 SER B CA 1
ATOM 1663 C C . SER B 1 24 ? 12.852 -51.188 -17.203 1 46.25 24 SER B C 1
ATOM 1665 O O . SER B 1 24 ? 13.148 -52.375 -17.375 1 46.25 24 SER B O 1
ATOM 1667 N N . ALA B 1 25 ? 12.82 -50.969 -15.898 1 46.94 25 ALA B N 1
ATOM 1668 C CA . ALA B 1 25 ? 12.688 -52.156 -15.047 1 46.94 25 ALA B CA 1
ATOM 1669 C C . ALA B 1 25 ? 11.375 -52.875 -15.32 1 46.94 25 ALA B C 1
ATOM 1671 O O . ALA B 1 25 ? 10.328 -52.25 -15.461 1 46.94 25 ALA B O 1
ATOM 1672 N N . PRO B 1 26 ? 11.547 -54.188 -15.859 1 38.38 26 PRO B N 1
ATOM 1673 C CA . PRO B 1 26 ? 10.516 -55.219 -16.125 1 38.38 26 PRO B CA 1
ATOM 1674 C C . PRO B 1 26 ? 9.477 -55.281 -15 1 38.38 26 PRO B C 1
ATOM 1676 O O . PRO B 1 26 ? 8.75 -56.281 -14.891 1 38.38 26 PRO B O 1
ATOM 1679 N N . SER B 1 27 ? 9.547 -54.625 -13.914 1 38.25 27 SER B N 1
ATOM 1680 C CA . SER B 1 27 ? 8.484 -55.188 -13.102 1 38.25 27 SER B CA 1
ATOM 1681 C C . SER B 1 27 ? 7.145 -55.156 -13.836 1 38.25 27 SER B C 1
ATOM 1683 O O . SER B 1 27 ? 6.965 -54.344 -14.758 1 38.25 27 SER B O 1
ATOM 1685 N N . GLY B 1 28 ? 6.328 -56.281 -13.812 1 37.03 28 GLY B N 1
ATOM 1686 C CA . GLY B 1 28 ? 5.141 -56.844 -14.445 1 37.03 28 GLY B CA 1
ATOM 1687 C C . GLY B 1 28 ? 4.082 -55.812 -14.75 1 37.03 28 GLY B C 1
ATOM 1688 O O . GLY B 1 28 ? 3.025 -56.125 -15.297 1 37.03 28 GLY B O 1
ATOM 1689 N N . LEU B 1 29 ? 3.883 -55 -13.688 1 38.09 29 LEU B N 1
ATOM 1690 C CA . LEU B 1 29 ? 2.572 -54.406 -13.961 1 38.09 29 LEU B CA 1
ATOM 1691 C C . LEU B 1 29 ? 2.619 -53.5 -15.195 1 38.09 29 LEU B C 1
ATOM 1693 O O . LEU B 1 29 ? 3.469 -52.625 -15.281 1 38.09 29 LEU B O 1
ATOM 1697 N N . GLU B 1 30 ? 2.525 -54.156 -16.344 1 37.12 30 GLU B N 1
ATOM 1698 C CA . GLU B 1 30 ? 2.148 -53.469 -17.578 1 37.12 30 GLU B CA 1
ATOM 1699 C C . GLU B 1 30 ? 1.378 -52.188 -17.266 1 37.12 30 GLU B C 1
ATOM 1701 O O . GLU B 1 30 ? 0.308 -52.219 -16.656 1 37.12 30 GLU B O 1
ATOM 1706 N N . LEU B 1 31 ? 2.043 -51.281 -16.609 1 39.03 31 LEU B N 1
ATOM 1707 C CA . LEU B 1 31 ? 1.209 -50.094 -16.578 1 39.03 31 LEU B CA 1
ATOM 1708 C C . LEU B 1 31 ? 0.291 -50.031 -17.797 1 39.03 31 LEU B C 1
ATOM 1710 O O . LEU B 1 31 ? 0.762 -50.031 -18.938 1 39.03 31 LEU B O 1
ATOM 1714 N N . VAL B 1 32 ? -0.698 -50.969 -17.781 1 36.62 32 VAL B N 1
ATOM 1715 C CA . VAL B 1 32 ? -1.802 -51.094 -18.719 1 36.62 32 VAL B CA 1
ATOM 1716 C C . VAL B 1 32 ? -2.076 -49.75 -19.391 1 36.62 32 VAL B C 1
ATOM 1718 O O . VAL B 1 32 ? -2.354 -49.688 -20.594 1 36.62 32 VAL B O 1
ATOM 1721 N N . SER B 1 33 ? -2.498 -48.75 -18.531 1 36.25 33 SER B N 1
ATOM 1722 C CA . SER B 1 33 ? -3.219 -47.781 -19.359 1 36.25 33 SER B CA 1
ATOM 1723 C C . SER B 1 33 ? -2.287 -47.125 -20.359 1 36.25 33 SER B C 1
ATOM 1725 O O . SER B 1 33 ? -1.415 -46.344 -19.984 1 36.25 33 SER B O 1
ATOM 1727 N N . SER B 1 34 ? -1.505 -47.781 -21.203 1 37.5 34 SER B N 1
ATOM 1728 C CA . SER B 1 34 ? -1.157 -47.281 -22.531 1 37.5 34 SER B CA 1
ATOM 1729 C C . SER B 1 34 ? -2.191 -46.281 -23.047 1 37.5 34 SER B C 1
ATOM 1731 O O . SER B 1 34 ? -2.945 -46.594 -23.969 1 37.5 34 SER B O 1
ATOM 1733 N N . TYR B 1 35 ? -3.178 -46 -22.188 1 36.03 35 TYR B N 1
ATOM 1734 C CA . TYR B 1 35 ? -4.059 -45 -22.781 1 36.03 35 TYR B CA 1
ATOM 1735 C C . TYR B 1 35 ? -3.273 -44.031 -23.672 1 36.03 35 TYR B C 1
ATOM 1737 O O . TYR B 1 35 ? -2.043 -44 -23.625 1 36.03 35 TYR B O 1
ATOM 1745 N N . GLN B 1 36 ? -3.99 -42.969 -24.203 1 40.22 36 GLN B N 1
ATOM 1746 C CA . GLN B 1 36 ? -3.609 -41.969 -25.203 1 40.22 36 GLN B CA 1
ATOM 1747 C C . GLN B 1 36 ? -2.264 -41.344 -24.875 1 40.22 36 GLN B C 1
ATOM 1749 O O . GLN B 1 36 ? -2.203 -40.156 -24.5 1 40.22 36 GLN B O 1
ATOM 1754 N N . THR B 1 37 ? -1.542 -42 -24 1 41.72 37 THR B N 1
ATOM 1755 C CA . THR B 1 37 ? -0.235 -41.375 -23.969 1 41.72 37 THR B CA 1
ATOM 1756 C C . THR B 1 37 ? 0.328 -41.219 -25.375 1 41.72 37 THR B C 1
ATOM 1758 O O . THR B 1 37 ? 0.355 -42.188 -26.141 1 41.72 37 THR B O 1
ATOM 1761 N N . ASN B 1 38 ? 0.048 -40.25 -26.016 1 43.75 38 ASN B N 1
ATOM 1762 C CA . ASN B 1 38 ? 0.708 -39.969 -27.297 1 43.75 38 ASN B CA 1
ATOM 1763 C C . ASN B 1 38 ? 2.045 -40.719 -27.391 1 43.75 38 ASN B C 1
ATOM 1765 O O . ASN B 1 38 ? 2.791 -40.781 -26.406 1 43.75 38 ASN B O 1
ATOM 1769 N N . ARG B 1 39 ? 2.174 -41.781 -28.172 1 47.53 39 ARG B N 1
ATOM 1770 C CA . ARG B 1 39 ? 3.434 -42.406 -28.547 1 47.53 39 ARG B CA 1
ATOM 1771 C C . ARG B 1 39 ? 4.609 -41.469 -28.344 1 47.53 39 ARG B C 1
ATOM 1773 O O . ARG B 1 39 ? 4.629 -40.344 -28.906 1 47.53 39 ARG B O 1
ATOM 1780 N N . VAL B 1 40 ? 5.203 -41.469 -27.219 1 52.34 40 VAL B N 1
ATOM 1781 C CA . VAL B 1 40 ? 6.453 -40.75 -26.984 1 52.34 40 VAL B CA 1
ATOM 1782 C C . VAL B 1 40 ? 7.109 -40.406 -28.312 1 52.34 40 VAL B C 1
ATOM 1784 O O . VAL B 1 40 ? 7.848 -39.438 -28.422 1 52.34 40 VAL B O 1
ATOM 1787 N N . GLY B 1 41 ? 6.277 -40.812 -29.422 1 52.12 41 GLY B N 1
ATOM 1788 C CA . GLY B 1 41 ? 6.906 -40.656 -30.719 1 52.12 41 GLY B CA 1
ATOM 1789 C C . GLY B 1 41 ? 6.051 -39.906 -31.719 1 52.12 41 GLY B C 1
ATOM 1790 O O . GLY B 1 41 ? 6.414 -39.75 -32.875 1 52.12 41 GLY B O 1
ATOM 1791 N N . ASP B 1 42 ? 4.883 -39.625 -31.25 1 61.81 42 ASP B N 1
ATOM 1792 C CA . ASP B 1 42 ? 4.125 -38.938 -32.281 1 61.81 42 ASP B CA 1
ATOM 1793 C C . ASP B 1 42 ? 4.516 -37.438 -32.344 1 61.81 42 ASP B C 1
ATOM 1795 O O . ASP B 1 42 ? 4.312 -36.719 -31.359 1 61.81 42 ASP B O 1
ATOM 1799 N N . PRO B 1 43 ? 5.387 -37.062 -33.375 1 59.75 43 PRO B N 1
ATOM 1800 C CA . PRO B 1 43 ? 5.844 -35.688 -33.531 1 59.75 43 PRO B CA 1
ATOM 1801 C C . PRO B 1 43 ? 4.734 -34.656 -33.281 1 59.75 43 PRO B C 1
ATOM 1803 O O . PRO B 1 43 ? 4.996 -33.562 -32.781 1 59.75 43 PRO B O 1
ATOM 1806 N N . MET B 1 44 ? 3.488 -35.031 -33.719 1 64.06 44 MET B N 1
ATOM 1807 C CA . MET B 1 44 ? 2.396 -34.094 -33.531 1 64.06 44 MET B CA 1
ATOM 1808 C C . MET B 1 44 ? 2.117 -33.875 -32.031 1 64.06 44 MET B C 1
ATOM 1810 O O . MET B 1 44 ? 1.777 -32.75 -31.641 1 64.06 44 MET B O 1
ATOM 1814 N N . ASN B 1 45 ? 2.598 -34.781 -31.234 1 79.88 45 ASN B N 1
ATOM 1815 C CA . ASN B 1 45 ? 2.371 -34.688 -29.797 1 79.88 45 ASN B CA 1
ATOM 1816 C C . ASN B 1 45 ? 3.443 -33.844 -29.109 1 79.88 45 ASN B C 1
ATOM 1818 O O . ASN B 1 45 ? 3.137 -33.031 -28.25 1 79.88 45 ASN B O 1
ATOM 1822 N N . LEU B 1 46 ? 4.625 -33.938 -29.828 1 83.62 46 LEU B N 1
ATOM 1823 C CA . LEU B 1 46 ? 5.711 -33.156 -29.234 1 83.62 46 LEU B CA 1
ATOM 1824 C C . LEU B 1 46 ? 5.492 -31.656 -29.469 1 83.62 46 LEU B C 1
ATOM 1826 O O . LEU B 1 46 ? 5.793 -30.828 -28.594 1 83.62 46 LEU B O 1
ATOM 1830 N N . VAL B 1 47 ? 5.047 -31.375 -30.641 1 86.25 47 VAL B N 1
ATOM 1831 C CA . VAL B 1 47 ? 4.754 -29.969 -30.969 1 86.25 47 VAL B CA 1
ATOM 1832 C C . VAL B 1 47 ? 3.662 -29.453 -30.031 1 86.25 47 VAL B C 1
ATOM 1834 O O . VAL B 1 47 ? 3.773 -28.344 -29.5 1 86.25 47 VAL B O 1
ATOM 1837 N N . ALA B 1 48 ? 2.594 -30.234 -29.875 1 89.06 48 ALA B N 1
ATOM 1838 C CA . ALA B 1 48 ? 1.491 -29.828 -29 1 89.06 48 ALA B CA 1
ATOM 1839 C C . ALA B 1 48 ? 1.97 -29.641 -27.562 1 89.06 48 ALA B C 1
ATOM 1841 O O . ALA B 1 48 ? 1.553 -28.719 -26.875 1 89.06 48 ALA B O 1
ATOM 1842 N N . LEU B 1 49 ? 2.885 -30.562 -27.109 1 90.88 49 LEU B N 1
ATOM 1843 C CA . LEU B 1 49 ? 3.453 -30.469 -25.766 1 90.88 49 LEU B CA 1
ATOM 1844 C C . LEU B 1 49 ? 4.301 -29.203 -25.625 1 90.88 49 LEU B C 1
ATOM 1846 O O . LEU B 1 49 ? 4.199 -28.484 -24.625 1 90.88 49 LEU B O 1
ATOM 1850 N N . ALA B 1 50 ? 5.078 -28.953 -26.609 1 90.56 50 ALA B N 1
ATOM 1851 C CA . ALA B 1 50 ? 5.918 -27.75 -26.609 1 90.56 50 ALA B CA 1
ATOM 1852 C C . ALA B 1 50 ? 5.066 -26.484 -26.594 1 90.56 50 ALA B C 1
ATOM 1854 O O . ALA B 1 50 ? 5.395 -25.531 -25.891 1 90.56 50 ALA B O 1
ATOM 1855 N N . GLU B 1 51 ? 4.039 -26.469 -27.375 1 90.75 51 GLU B N 1
ATOM 1856 C CA . GLU B 1 51 ? 3.131 -25.328 -27.406 1 90.75 51 GLU B CA 1
ATOM 1857 C C . GLU B 1 51 ? 2.49 -25.094 -26.047 1 90.75 51 GLU B C 1
ATOM 1859 O O . GLU B 1 51 ? 2.32 -23.953 -25.625 1 90.75 51 GLU B O 1
ATOM 1864 N N . GLN B 1 52 ? 2.117 -26.141 -25.391 1 91.94 52 GLN B N 1
ATOM 1865 C CA . GLN B 1 52 ? 1.506 -26.047 -24.078 1 91.94 52 GLN B CA 1
ATOM 1866 C C . GLN B 1 52 ? 2.482 -25.453 -23.062 1 91.94 52 GLN B C 1
ATOM 1868 O O . GLN B 1 52 ? 2.104 -24.609 -22.25 1 91.94 52 GLN B O 1
ATOM 1873 N N . VAL B 1 53 ? 3.672 -25.938 -23.062 1 93.75 53 VAL B N 1
ATOM 1874 C CA . VAL B 1 53 ? 4.691 -25.438 -22.156 1 93.75 53 VAL B CA 1
ATOM 1875 C C . VAL B 1 53 ? 4.934 -23.953 -22.438 1 93.75 53 VAL B C 1
ATOM 1877 O O . VAL B 1 53 ? 5.016 -23.141 -21.5 1 93.75 53 VAL B O 1
ATOM 1880 N N . GLN B 1 54 ? 5.023 -23.594 -23.688 1 94.25 54 GLN B N 1
ATOM 1881 C CA . GLN B 1 54 ? 5.215 -22.188 -24.062 1 94.25 54 GLN B CA 1
ATOM 1882 C C . GLN B 1 54 ? 4.051 -21.328 -23.594 1 94.25 54 GLN B C 1
ATOM 1884 O O . GLN B 1 54 ? 4.258 -20.219 -23.078 1 94.25 54 GLN B O 1
ATOM 1889 N N . LYS B 1 55 ? 2.904 -21.828 -23.844 1 95.19 55 LYS B N 1
ATOM 1890 C CA . LYS B 1 55 ? 1.718 -21.125 -23.359 1 95.19 55 LYS B CA 1
ATOM 1891 C C . LYS B 1 55 ? 1.762 -20.938 -21.844 1 95.19 55 LYS B C 1
ATOM 1893 O O . LYS B 1 55 ? 1.456 -19.859 -21.328 1 95.19 55 LYS B O 1
ATOM 1898 N N . GLY B 1 56 ? 2.129 -22.016 -21.125 1 96.94 56 GLY B N 1
ATOM 1899 C CA . GLY B 1 56 ? 2.309 -21.922 -19.688 1 96.94 56 GLY B CA 1
ATOM 1900 C C . GLY B 1 56 ? 3.285 -20.828 -19.281 1 96.94 56 GLY B C 1
ATOM 1901 O O . GLY B 1 56 ? 2.992 -20.031 -18.391 1 96.94 56 GLY B O 1
ATOM 1902 N N . ASP B 1 57 ? 4.363 -20.797 -19.969 1 96.62 57 ASP B N 1
ATOM 1903 C CA . ASP B 1 57 ? 5.391 -19.797 -19.672 1 96.62 57 ASP B CA 1
ATOM 1904 C C . ASP B 1 57 ? 4.859 -18.375 -19.875 1 96.62 57 ASP B C 1
ATOM 1906 O O . ASP B 1 57 ? 5.105 -17.484 -19.062 1 96.62 57 ASP B O 1
ATOM 1910 N N . GLU B 1 58 ? 4.188 -18.188 -20.969 1 97.12 58 GLU B N 1
ATOM 1911 C CA . GLU B 1 58 ? 3.635 -16.875 -21.297 1 97.12 58 GLU B CA 1
ATOM 1912 C C . GLU B 1 58 ? 2.615 -16.438 -20.25 1 97.12 58 GLU B C 1
ATOM 1914 O O . GLU B 1 58 ? 2.637 -15.281 -19.797 1 97.12 58 GLU B O 1
ATOM 1919 N N . PHE B 1 59 ? 1.779 -17.312 -19.844 1 97.94 59 PHE B N 1
ATOM 1920 C CA . PHE B 1 59 ? 0.758 -17 -18.859 1 97.94 59 PHE B CA 1
ATOM 1921 C C . PHE B 1 59 ? 1.39 -16.734 -17.5 1 97.94 59 PHE B C 1
ATOM 1923 O O . PHE B 1 59 ? 0.971 -15.812 -16.781 1 97.94 59 PHE B O 1
ATOM 1930 N N . VAL B 1 60 ? 2.369 -17.578 -17.109 1 98.19 60 VAL B N 1
ATOM 1931 C CA . VAL B 1 60 ? 3.051 -17.375 -15.836 1 98.19 60 VAL B CA 1
ATOM 1932 C C . VAL B 1 60 ? 3.654 -15.977 -15.789 1 98.19 60 VAL B C 1
ATOM 1934 O O . VAL B 1 60 ? 3.486 -15.258 -14.797 1 98.19 60 VAL B O 1
ATOM 1937 N N . LYS B 1 61 ? 4.32 -15.602 -16.859 1 97.75 61 LYS B N 1
ATOM 1938 C CA . LYS B 1 61 ? 4.938 -14.281 -16.922 1 97.75 61 LYS B CA 1
ATOM 1939 C C . LYS B 1 61 ? 3.883 -13.18 -16.875 1 97.75 61 LYS B C 1
ATOM 1941 O O . LYS B 1 61 ? 4.023 -12.211 -16.125 1 97.75 61 LYS B O 1
ATOM 1946 N N . ALA B 1 62 ? 2.883 -13.305 -17.656 1 98.06 62 ALA B N 1
ATOM 1947 C CA . ALA B 1 62 ? 1.821 -12.297 -17.719 1 98.06 62 ALA B CA 1
ATOM 1948 C C . ALA B 1 62 ? 1.127 -12.148 -16.359 1 98.06 62 ALA B C 1
ATOM 1950 O O . ALA B 1 62 ? 0.894 -11.031 -15.898 1 98.06 62 ALA B O 1
ATOM 1951 N N . ASN B 1 63 ? 0.8 -13.242 -15.766 1 97.56 63 ASN B N 1
ATOM 1952 C CA . ASN B 1 63 ? 0.141 -13.227 -14.461 1 97.56 63 ASN B CA 1
ATOM 1953 C C . ASN B 1 63 ? 0.986 -12.516 -13.414 1 97.56 63 ASN B C 1
ATOM 1955 O O . ASN B 1 63 ? 0.48 -11.672 -12.672 1 97.56 63 ASN B O 1
ATOM 1959 N N . ALA B 1 64 ? 2.236 -12.883 -13.328 1 98.06 64 ALA B N 1
ATOM 1960 C CA . ALA B 1 64 ? 3.143 -12.258 -12.367 1 98.06 64 ALA B CA 1
ATOM 1961 C C . ALA B 1 64 ? 3.27 -10.758 -12.641 1 98.06 64 ALA B C 1
ATOM 1963 O O . ALA B 1 64 ? 3.186 -9.945 -11.711 1 98.06 64 ALA B O 1
ATOM 1964 N N . CYS B 1 65 ? 3.422 -10.422 -13.938 1 98.06 65 CYS B N 1
ATOM 1965 C CA . CYS B 1 65 ? 3.58 -9.023 -14.312 1 98.06 65 CYS B CA 1
ATOM 1966 C C . CYS B 1 65 ? 2.35 -8.211 -13.93 1 98.06 65 CYS B C 1
ATOM 1968 O O . CYS B 1 65 ? 2.469 -7.098 -13.414 1 98.06 65 CYS B O 1
ATOM 1970 N N . ASN B 1 66 ? 1.221 -8.734 -14.18 1 97.44 66 ASN B N 1
ATOM 1971 C CA . ASN B 1 66 ? -0.028 -8.055 -13.859 1 97.44 66 ASN B CA 1
ATOM 1972 C C . ASN B 1 66 ? -0.174 -7.816 -12.359 1 97.44 66 ASN B C 1
ATOM 1974 O O . ASN B 1 66 ? -0.481 -6.707 -11.922 1 97.44 66 ASN B O 1
ATOM 1978 N N . LYS B 1 67 ? 0.053 -8.805 -11.57 1 97.19 67 LYS B N 1
ATOM 1979 C CA . LYS B 1 67 ? -0.039 -8.703 -10.117 1 97.19 67 LYS B CA 1
ATOM 1980 C C . LYS B 1 67 ? 0.99 -7.723 -9.57 1 97.19 67 LYS B C 1
ATOM 1982 O O . LYS B 1 67 ? 0.664 -6.875 -8.734 1 97.19 67 LYS B O 1
ATOM 1987 N N . LEU B 1 68 ? 2.213 -7.863 -10.078 1 98.25 68 LEU B N 1
ATOM 1988 C CA . LEU B 1 68 ? 3.305 -7.031 -9.57 1 98.25 68 LEU B CA 1
ATOM 1989 C C . LEU B 1 68 ? 3.094 -5.57 -9.953 1 98.25 68 LEU B C 1
ATOM 1991 O O . LEU B 1 68 ? 3.459 -4.668 -9.195 1 98.25 68 LEU B O 1
ATOM 1995 N N . THR B 1 69 ? 2.484 -5.344 -11.141 1 98.5 69 THR B N 1
ATOM 1996 C CA . THR B 1 69 ? 2.207 -3.977 -11.57 1 98.5 69 THR B CA 1
ATOM 1997 C C . THR B 1 69 ? 1.21 -3.305 -10.633 1 98.5 69 THR B C 1
ATOM 1999 O O . THR B 1 69 ? 1.404 -2.154 -10.234 1 98.5 69 THR B O 1
ATOM 2002 N N . VAL B 1 70 ? 0.151 -4.027 -10.25 1 97.81 70 VAL B N 1
ATOM 2003 C CA . VAL B 1 70 ? -0.85 -3.504 -9.328 1 97.81 70 VAL B CA 1
ATOM 2004 C C . VAL B 1 70 ? -0.2 -3.197 -7.98 1 97.81 70 VAL B C 1
ATOM 2006 O O . VAL B 1 70 ? -0.404 -2.119 -7.414 1 97.81 70 VAL B O 1
ATOM 2009 N N . ILE B 1 71 ? 0.626 -4.066 -7.5 1 97.88 71 ILE B N 1
ATOM 2010 C CA . ILE B 1 71 ? 1.298 -3.91 -6.215 1 97.88 71 ILE B CA 1
ATOM 2011 C C . ILE B 1 71 ? 2.242 -2.713 -6.27 1 97.88 71 ILE B C 1
ATOM 2013 O O . ILE B 1 71 ? 2.289 -1.908 -5.336 1 97.88 71 ILE B O 1
ATOM 2017 N N . ALA B 1 72 ? 2.945 -2.584 -7.414 1 98.19 72 ALA B N 1
ATOM 2018 C CA . ALA B 1 72 ? 3.877 -1.472 -7.582 1 98.19 72 ALA B CA 1
ATOM 2019 C C . ALA B 1 72 ? 3.143 -0.134 -7.559 1 98.19 72 ALA B C 1
ATOM 2021 O O . ALA B 1 72 ? 3.611 0.827 -6.945 1 98.19 72 ALA B O 1
ATOM 2022 N N . ASP B 1 73 ? 2.057 -0.08 -8.211 1 98.25 73 ASP B N 1
ATOM 2023 C CA . ASP B 1 73 ? 1.253 1.139 -8.227 1 98.25 73 ASP B CA 1
ATOM 2024 C C . ASP B 1 73 ? 0.739 1.474 -6.828 1 98.25 73 ASP B C 1
ATOM 2026 O O . ASP B 1 73 ? 0.719 2.641 -6.434 1 98.25 73 ASP B O 1
ATOM 2030 N N . GLN B 1 74 ? 0.349 0.478 -6.105 1 97.56 74 GLN B N 1
ATOM 2031 C CA . GLN B 1 74 ? -0.114 0.67 -4.734 1 97.56 74 GLN B CA 1
ATOM 2032 C C . GLN B 1 74 ? 1.007 1.197 -3.844 1 97.56 74 GLN B C 1
ATOM 2034 O O . GLN B 1 74 ? 0.786 2.088 -3.02 1 97.56 74 GLN B O 1
ATOM 2039 N N . ILE B 1 75 ? 2.146 0.654 -4.023 1 98.56 75 ILE B N 1
ATOM 2040 C CA . ILE B 1 75 ? 3.287 1.101 -3.23 1 98.56 75 ILE B CA 1
ATOM 2041 C C . ILE B 1 75 ? 3.602 2.559 -3.555 1 98.56 75 ILE B C 1
ATOM 2043 O O . ILE B 1 75 ? 3.869 3.357 -2.654 1 98.56 75 ILE B O 1
ATOM 2047 N N . ARG B 1 76 ? 3.562 2.896 -4.84 1 98.12 76 ARG B N 1
ATOM 2048 C CA . ARG B 1 76 ? 3.795 4.273 -5.262 1 98.12 76 ARG B CA 1
ATOM 2049 C C . ARG B 1 76 ? 2.801 5.223 -4.598 1 98.12 76 ARG B C 1
ATOM 2051 O O . ARG B 1 76 ? 3.178 6.301 -4.137 1 98.12 76 ARG B O 1
ATOM 2058 N N . TYR B 1 77 ? 1.576 4.875 -4.57 1 98.12 77 TYR B N 1
ATOM 2059 C CA . TYR B 1 77 ? 0.545 5.68 -3.926 1 98.12 77 TYR B CA 1
ATOM 2060 C C . TYR B 1 77 ? 0.845 5.859 -2.443 1 98.12 77 TYR B C 1
ATOM 2062 O O . TYR B 1 77 ? 0.741 6.969 -1.914 1 98.12 77 TYR B O 1
ATOM 2070 N N . LEU B 1 78 ? 1.27 4.773 -1.774 1 98.38 78 LEU B N 1
ATOM 2071 C CA . LEU B 1 78 ? 1.601 4.836 -0.355 1 98.38 78 LEU B CA 1
ATOM 2072 C C . LEU B 1 78 ? 2.814 5.727 -0.118 1 98.38 78 LEU B C 1
ATOM 2074 O O . LEU B 1 78 ? 2.867 6.461 0.873 1 98.38 78 LEU B O 1
ATOM 2078 N N . GLN B 1 79 ? 3.709 5.688 -1.019 1 98.31 79 GLN B N 1
ATOM 2079 C CA . GLN B 1 79 ? 4.883 6.551 -0.921 1 98.31 79 GLN B CA 1
ATOM 2080 C C . GLN B 1 79 ? 4.496 8.023 -1.056 1 98.31 79 GLN B C 1
ATOM 2082 O O . GLN B 1 79 ? 5.043 8.875 -0.36 1 98.31 79 GLN B O 1
ATOM 2087 N N . GLU B 1 80 ? 3.582 8.25 -1.963 1 98.25 80 GLU B N 1
ATOM 2088 C CA . GLU B 1 80 ? 3.084 9.617 -2.109 1 98.25 80 GLU B CA 1
ATOM 2089 C C . GLU B 1 80 ? 2.361 10.078 -0.846 1 98.25 80 GLU B C 1
ATOM 2091 O O . GLU B 1 80 ? 2.51 11.227 -0.426 1 98.25 80 GLU B O 1
ATOM 2096 N N . GLN B 1 81 ? 1.658 9.227 -0.24 1 97.88 81 GLN B N 1
ATOM 2097 C CA . GLN B 1 81 ? 0.993 9.531 1.021 1 97.88 81 GLN B CA 1
ATOM 2098 C C . GLN B 1 81 ? 2.008 9.836 2.119 1 97.88 81 GLN B C 1
ATOM 2100 O O . GLN B 1 81 ? 1.811 10.758 2.916 1 97.88 81 GLN B O 1
ATOM 2105 N N . ALA B 1 82 ? 3.08 9.109 2.197 1 98.44 82 ALA B N 1
ATOM 2106 C CA . ALA B 1 82 ? 4.129 9.344 3.186 1 98.44 82 ALA B CA 1
ATOM 2107 C C . ALA B 1 82 ? 4.793 10.703 2.977 1 98.44 82 ALA B C 1
ATOM 2109 O O . ALA B 1 82 ? 5.043 11.43 3.939 1 98.44 82 ALA B O 1
ATOM 2110 N N . ARG B 1 83 ? 5.055 11.008 1.695 1 98.38 83 ARG B N 1
ATOM 2111 C CA . ARG B 1 83 ? 5.637 12.305 1.359 1 98.38 83 ARG B CA 1
ATOM 2112 C C . ARG B 1 83 ? 4.723 13.445 1.799 1 98.38 83 ARG B C 1
ATOM 2114 O O . ARG B 1 83 ? 5.188 14.43 2.379 1 98.38 83 ARG B O 1
ATOM 2121 N N . LYS B 1 84 ? 3.482 13.281 1.551 1 97.88 84 LYS B N 1
ATOM 2122 C CA . LYS B 1 84 ? 2.508 14.297 1.946 1 97.88 84 LYS B CA 1
ATOM 2123 C C . LYS B 1 84 ? 2.465 14.461 3.463 1 97.88 84 LYS B C 1
ATOM 2125 O O . LYS B 1 84 ? 2.389 15.578 3.973 1 97.88 84 LYS B O 1
ATOM 2130 N N . ALA B 1 85 ? 2.516 13.359 4.184 1 97.88 85 ALA B N 1
ATOM 2131 C CA . ALA B 1 85 ? 2.516 13.391 5.641 1 97.88 85 ALA B CA 1
ATOM 2132 C C . ALA B 1 85 ? 3.723 14.164 6.176 1 97.88 85 ALA B C 1
ATOM 2134 O O . ALA B 1 85 ? 3.602 14.938 7.125 1 97.88 85 ALA B O 1
ATOM 2135 N N . LEU B 1 86 ? 4.812 13.977 5.527 1 98.38 86 LEU B N 1
ATOM 2136 C CA . LEU B 1 86 ? 6.039 14.656 5.941 1 98.38 86 LEU B CA 1
ATOM 2137 C C . LEU B 1 86 ? 5.969 16.141 5.625 1 98.38 86 LEU B C 1
ATOM 2139 O O . LEU B 1 86 ? 6.402 16.969 6.43 1 98.38 86 LEU B O 1
ATOM 2143 N N . GLU B 1 87 ? 5.438 16.453 4.457 1 98.19 87 GLU B N 1
ATOM 2144 C CA . GLU B 1 87 ? 5.27 17.859 4.066 1 98.19 87 GLU B CA 1
ATOM 2145 C C . GLU B 1 87 ? 4.312 18.578 5.008 1 98.19 87 GLU B C 1
ATOM 2147 O O . GLU B 1 87 ? 4.566 19.719 5.402 1 98.19 87 GLU B O 1
ATOM 2152 N N . GLU B 1 88 ? 3.248 17.922 5.352 1 97.5 88 GLU B N 1
ATOM 2153 C CA . GLU B 1 88 ? 2.293 18.484 6.301 1 97.5 88 GLU B CA 1
ATOM 2154 C C . GLU B 1 88 ? 2.938 18.703 7.668 1 97.5 88 GLU B C 1
ATOM 2156 O O . GLU B 1 88 ? 2.713 19.734 8.312 1 97.5 88 GLU B O 1
ATOM 2161 N N . ALA B 1 89 ? 3.709 17.766 8.086 1 98.38 89 ALA B N 1
ATOM 2162 C CA . ALA B 1 89 ? 4.406 17.875 9.367 1 98.38 89 ALA B C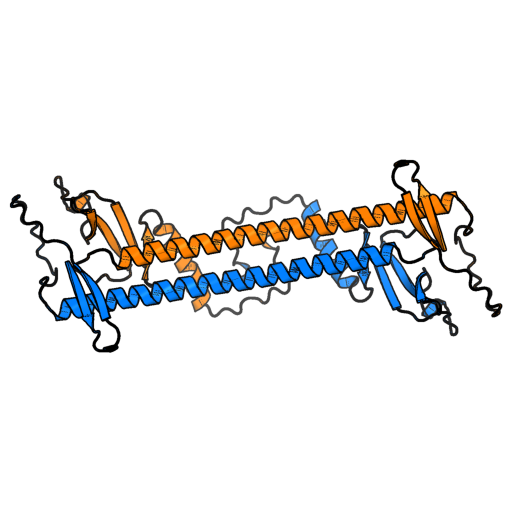A 1
ATOM 2163 C C . ALA B 1 89 ? 5.355 19.078 9.367 1 98.38 89 ALA B C 1
ATOM 2165 O O . ALA B 1 89 ? 5.43 19.812 10.352 1 98.38 89 ALA B O 1
ATOM 2166 N N . LYS B 1 90 ? 6.066 19.297 8.289 1 98.38 90 LYS B N 1
ATOM 2167 C CA . LYS B 1 90 ? 6.977 20.438 8.148 1 98.38 90 LYS B CA 1
ATOM 2168 C C . LYS B 1 90 ? 6.219 21.75 8.211 1 98.38 90 LYS B C 1
ATOM 2170 O O . LYS B 1 90 ? 6.609 22.672 8.938 1 98.38 90 LYS B O 1
ATOM 2175 N N . ARG B 1 91 ? 5.18 21.812 7.484 1 97.81 91 ARG B N 1
ATOM 2176 C CA . ARG B 1 91 ? 4.352 23.016 7.477 1 97.81 91 ARG B CA 1
ATOM 2177 C C . ARG B 1 91 ? 3.811 23.312 8.867 1 97.81 91 ARG B C 1
ATOM 2179 O O . ARG B 1 91 ? 3.877 24.453 9.336 1 97.81 91 ARG B O 1
ATOM 2186 N N . ASP B 1 92 ? 3.281 22.312 9.508 1 98.5 92 ASP B N 1
ATOM 2187 C CA . ASP B 1 92 ? 2.719 22.484 10.844 1 98.5 92 ASP B CA 1
ATOM 2188 C C . ASP B 1 92 ? 3.781 22.953 11.836 1 98.5 92 ASP B C 1
ATOM 2190 O O . ASP B 1 92 ? 3.514 23.812 12.68 1 98.5 92 ASP B O 1
ATOM 2194 N N . SER B 1 93 ? 4.973 22.344 11.719 1 98.06 93 SER B N 1
ATOM 2195 C CA . SER B 1 93 ? 6.074 22.766 12.57 1 98.06 93 SER B CA 1
ATOM 2196 C C . SER B 1 93 ? 6.406 24.234 12.352 1 98.06 93 SER B C 1
ATOM 2198 O O . SER B 1 93 ? 6.543 25 13.312 1 98.06 93 SER B O 1
ATOM 2200 N N . GLU B 1 94 ? 6.453 24.656 11.133 1 97.62 94 GLU B N 1
ATOM 2201 C CA . GLU B 1 94 ? 6.742 26.047 10.797 1 97.62 94 GLU B CA 1
ATOM 2202 C C . GLU B 1 94 ? 5.668 26.984 11.344 1 97.62 94 GLU B C 1
ATOM 2204 O O . GLU B 1 94 ? 5.98 28.047 11.883 1 97.62 94 GLU B O 1
ATOM 2209 N N . LEU B 1 95 ? 4.48 26.547 11.258 1 98.12 95 LEU B N 1
ATOM 2210 C CA . LEU B 1 95 ? 3.369 27.359 11.719 1 98.12 95 LEU B CA 1
ATOM 2211 C C . LEU B 1 95 ? 3.367 27.484 13.242 1 98.12 95 LEU B C 1
ATOM 2213 O O . LEU B 1 95 ? 3.08 28.547 13.789 1 98.12 95 LEU B O 1
ATOM 2217 N N . HIS B 1 96 ? 3.705 26.453 13.93 1 97.5 96 HIS B N 1
ATOM 2218 C CA . HIS B 1 96 ? 3.787 26.5 15.383 1 97.5 96 HIS B CA 1
ATOM 2219 C C . HIS B 1 96 ? 4.902 27.438 15.836 1 97.5 96 HIS B C 1
ATOM 2221 O O . HIS B 1 96 ? 4.809 28.047 16.906 1 97.5 96 HIS B O 1
ATOM 2227 N N . HIS B 1 97 ? 5.91 27.641 15.023 1 96.44 97 HIS B N 1
ATOM 2228 C CA . HIS B 1 97 ? 7.066 28.438 15.406 1 96.44 97 HIS B CA 1
ATOM 2229 C C . HIS B 1 97 ? 6.965 29.859 14.859 1 96.44 97 HIS B C 1
ATOM 2231 O O . HIS B 1 97 ? 7.828 30.688 15.125 1 96.44 97 HIS B O 1
ATOM 2237 N N . ALA B 1 98 ? 5.918 30.047 14.023 1 96.44 98 ALA B N 1
ATOM 2238 C CA . ALA B 1 98 ? 5.703 31.422 13.578 1 96.44 98 ALA B CA 1
ATOM 2239 C C . ALA B 1 98 ? 5.492 32.344 14.766 1 96.44 98 ALA B C 1
ATOM 2241 O O . ALA B 1 98 ? 4.91 31.969 15.781 1 96.44 98 ALA B O 1
ATOM 2242 N N . ALA B 1 99 ? 6.008 33.562 14.633 1 94.38 99 ALA B N 1
ATOM 2243 C CA . ALA B 1 99 ? 5.895 34.531 15.711 1 94.38 99 ALA B CA 1
ATOM 2244 C C . ALA B 1 99 ? 4.434 34.75 16.109 1 94.38 99 ALA B C 1
ATOM 2246 O O . ALA B 1 99 ? 3.553 34.781 15.242 1 94.38 99 ALA B O 1
ATOM 2247 N N . CYS B 1 100 ? 4.246 34.719 17.375 1 93.06 100 CYS B N 1
ATOM 2248 C CA . CYS B 1 100 ? 2.91 34.938 17.906 1 93.06 100 CYS B CA 1
ATOM 2249 C C . CYS B 1 100 ? 2.979 35.406 19.359 1 93.06 100 CYS B C 1
ATOM 2251 O O . CYS B 1 100 ? 3.805 34.938 20.141 1 93.06 100 CYS B O 1
ATOM 2253 N N . ASN B 1 101 ? 2.088 36.312 19.719 1 88.94 101 ASN B N 1
ATOM 2254 C CA . ASN B 1 101 ? 2.107 36.875 21.062 1 88.94 101 ASN B CA 1
ATOM 2255 C C . ASN B 1 101 ? 1.006 36.281 21.938 1 88.94 101 ASN B C 1
ATOM 2257 O O . ASN B 1 101 ? 0.884 36.625 23.109 1 88.94 101 ASN B O 1
ATOM 2261 N N . ILE B 1 102 ? 0.209 35.438 21.375 1 89.56 102 ILE B N 1
ATOM 2262 C CA . ILE B 1 102 ? -0.893 34.844 22.141 1 89.56 102 ILE B CA 1
ATOM 2263 C C . ILE B 1 102 ? -0.772 33.344 22.172 1 89.56 102 ILE B C 1
ATOM 2265 O O . ILE B 1 102 ? -0.169 32.75 21.266 1 89.56 102 ILE B O 1
ATOM 2269 N N . VAL B 1 103 ? -1.26 32.812 23.234 1 92.19 103 VAL B N 1
ATOM 2270 C CA . VAL B 1 103 ? -1.341 31.344 23.328 1 92.19 103 VAL B CA 1
ATOM 2271 C C . VAL B 1 103 ? -2.482 30.828 22.453 1 92.19 103 VAL B C 1
ATOM 2273 O O . VAL B 1 103 ? -3.654 31.094 22.734 1 92.19 103 VAL B O 1
ATOM 2276 N N . LYS B 1 104 ? -2.121 30.141 21.438 1 94.44 104 LYS B N 1
ATOM 2277 C CA . LYS B 1 104 ? -3.1 29.641 20.484 1 94.44 104 LYS B CA 1
ATOM 2278 C C . LYS B 1 104 ? -3.914 28.484 21.078 1 94.44 104 LYS B C 1
ATOM 2280 O O . LYS B 1 104 ? -3.377 27.641 21.797 1 94.44 104 LYS B O 1
ATOM 2285 N N . LYS B 1 105 ? -5.199 28.5 20.797 1 94.5 105 LYS B N 1
ATOM 2286 C CA . LYS B 1 105 ? -6.109 27.484 21.312 1 94.5 105 LYS B CA 1
ATOM 2287 C C . LYS B 1 105 ? -6.684 26.625 20.188 1 94.5 105 LYS B C 1
ATOM 2289 O O . LYS B 1 105 ? -7.125 27.156 19.156 1 94.5 105 LYS B O 1
ATOM 2294 N N . PRO B 1 106 ? -6.641 25.312 20.391 1 96.88 106 PRO B N 1
ATOM 2295 C CA . PRO B 1 106 ? -7.246 24.453 19.375 1 96.88 106 PRO B CA 1
ATOM 2296 C C . PRO B 1 106 ? -8.695 24.812 19.078 1 96.88 106 PRO B C 1
ATOM 2298 O O . PRO B 1 106 ? -9.445 25.172 19.984 1 96.88 106 PRO B O 1
ATOM 2301 N N . GLY B 1 107 ? -9.133 24.688 17.812 1 96.94 107 GLY B N 1
ATOM 2302 C CA . GLY B 1 107 ? -10.5 24.969 17.406 1 96.94 107 GLY B CA 1
ATOM 2303 C C . GLY B 1 107 ? -10.656 26.359 16.797 1 96.94 107 GLY B C 1
ATOM 2304 O O . GLY B 1 107 ? -11.672 26.641 16.156 1 96.94 107 GLY B O 1
ATOM 2305 N N . ASN B 1 108 ? -9.656 27.172 16.984 1 97.38 108 ASN B N 1
ATOM 2306 C CA . ASN B 1 108 ? -9.758 28.547 16.5 1 97.38 108 ASN B CA 1
ATOM 2307 C C . ASN B 1 108 ? -8.977 28.75 15.203 1 97.38 108 ASN B C 1
ATOM 2309 O O . ASN B 1 108 ? -8.07 27.984 14.891 1 97.38 108 ASN B O 1
ATOM 2313 N N . ILE B 1 109 ? -9.375 29.781 14.5 1 98.12 109 ILE B N 1
ATOM 2314 C CA . ILE B 1 109 ? -8.711 30.172 13.258 1 98.12 109 ILE B CA 1
ATOM 2315 C C . ILE B 1 109 ? -7.73 31.312 13.531 1 98.12 109 ILE B C 1
ATOM 2317 O O . ILE B 1 109 ? -8.047 32.25 14.281 1 98.12 109 ILE B O 1
ATOM 2321 N N . TYR B 1 110 ? -6.594 31.219 13.016 1 97.75 110 TYR B N 1
ATOM 2322 C CA . TYR B 1 110 ? -5.566 32.25 13.117 1 97.75 110 TYR B CA 1
ATOM 2323 C C . TYR B 1 110 ? -5.113 32.688 11.734 1 97.75 110 TYR B C 1
ATOM 2325 O O . TYR B 1 110 ? -5.191 31.938 10.766 1 97.75 110 TYR B O 1
ATOM 2333 N N . TYR B 1 111 ? -4.672 33.906 11.68 1 97.12 111 TYR B N 1
ATOM 2334 C CA . TYR B 1 111 ? -4.348 34.531 10.398 1 97.12 111 TYR B CA 1
ATOM 2335 C C . TYR B 1 111 ? -2.861 34.844 10.312 1 97.12 111 TYR B C 1
ATOM 2337 O O . TYR B 1 111 ? -2.316 35.531 11.195 1 97.12 111 TYR B O 1
ATOM 2345 N N . LEU B 1 112 ? -2.279 34.375 9.242 1 97.25 112 LEU B N 1
ATOM 2346 C CA . LEU B 1 112 ? -0.839 34.5 9.062 1 97.25 112 LEU B CA 1
ATOM 2347 C C . LEU B 1 112 ? -0.518 35.719 8.188 1 97.25 112 LEU B C 1
ATOM 2349 O O . LEU B 1 112 ? -1.088 35.875 7.102 1 97.25 112 LEU B O 1
ATOM 2353 N N . TYR B 1 113 ? 0.344 36.562 8.758 1 95.5 113 TYR B N 1
ATOM 2354 C CA . TYR B 1 113 ? 0.815 37.75 8.047 1 95.5 113 TYR B CA 1
ATOM 2355 C C . TYR B 1 113 ? 2.336 37.75 7.938 1 95.5 113 TYR B C 1
ATOM 2357 O O . TYR B 1 113 ? 3.012 36.938 8.578 1 95.5 113 TYR B O 1
ATOM 2365 N N . GLN B 1 114 ? 2.832 38.594 7.039 1 95.5 114 GLN B N 1
ATOM 2366 C CA . GLN B 1 114 ? 4.277 38.75 6.895 1 95.5 114 GLN B CA 1
ATOM 2367 C C . GLN B 1 114 ? 4.703 40.188 6.984 1 95.5 114 GLN B C 1
ATOM 2369 O O . GLN B 1 114 ? 4.176 41.062 6.266 1 95.5 114 GLN B O 1
ATOM 2374 N N . ARG B 1 115 ? 5.613 40.438 7.832 1 91.88 115 ARG B N 1
ATOM 2375 C CA . ARG B 1 115 ? 6.18 41.75 7.969 1 91.88 115 ARG B CA 1
ATOM 2376 C C . ARG B 1 115 ? 7.18 42.031 6.855 1 91.88 115 ARG B C 1
ATOM 2378 O O . ARG B 1 115 ? 7.664 41.125 6.199 1 91.88 115 ARG B O 1
ATOM 2385 N N . PRO B 1 116 ? 7.383 43.375 6.664 1 89.69 116 PRO B N 1
ATOM 2386 C CA . PRO B 1 116 ? 8.422 43.688 5.684 1 89.69 116 PRO B CA 1
ATOM 2387 C C . PRO B 1 116 ? 9.766 43.062 6.016 1 89.69 116 PRO B C 1
ATOM 2389 O O . PRO B 1 116 ? 10.562 42.781 5.113 1 89.69 116 PRO B O 1
ATOM 2392 N N . SER B 1 117 ? 10.086 42.781 7.297 1 90.56 117 SER B N 1
ATOM 2393 C CA . SER B 1 117 ? 11.328 42.125 7.742 1 90.56 117 SER B CA 1
ATOM 2394 C C . SER B 1 117 ? 11.398 40.688 7.27 1 90.56 117 SER B C 1
ATOM 2396 O O . SER B 1 117 ? 12.469 40.062 7.309 1 90.56 117 SER B O 1
ATOM 2398 N N . GLY B 1 118 ? 10.281 40.188 6.859 1 93.62 118 GLY B N 1
ATOM 2399 C CA . GLY B 1 118 ? 10.211 38.781 6.488 1 93.62 118 GLY B CA 1
ATOM 2400 C C . GLY B 1 118 ? 9.625 37.906 7.578 1 93.62 118 GLY B C 1
ATOM 2401 O O . GLY B 1 118 ? 9.328 36.719 7.344 1 93.62 118 GLY B O 1
ATOM 2402 N N . GLN B 1 119 ? 9.445 38.469 8.75 1 93.25 119 GLN B N 1
ATOM 2403 C CA . GLN B 1 119 ? 8.891 37.688 9.852 1 93.25 119 GLN B CA 1
ATOM 2404 C C . GLN B 1 119 ? 7.438 37.312 9.586 1 93.25 119 GLN B C 1
ATOM 2406 O O . GLN B 1 119 ? 6.613 38.188 9.297 1 93.25 119 GLN B O 1
ATOM 2411 N N . LYS B 1 120 ? 7.23 36.031 9.617 1 96.38 120 LYS B N 1
ATOM 2412 C CA . LYS B 1 120 ? 5.844 35.562 9.594 1 96.38 120 LYS B CA 1
ATOM 2413 C C . LYS B 1 120 ? 5.254 35.5 11 1 96.38 120 LYS B C 1
ATOM 2415 O O . LYS B 1 120 ? 5.934 35.094 11.945 1 96.38 120 LYS B O 1
ATOM 2420 N N . TYR B 1 121 ? 4.027 36 11.078 1 94.88 121 TYR B N 1
ATOM 2421 C CA . TYR B 1 121 ? 3.434 36 12.406 1 94.88 121 TYR B CA 1
ATOM 2422 C C . TYR B 1 121 ? 1.938 35.719 12.336 1 94.88 121 TYR B C 1
ATOM 2424 O O . TYR B 1 121 ? 1.284 36.031 11.344 1 94.88 121 TYR B O 1
ATOM 2432 N N . PHE B 1 122 ? 1.442 35.156 13.453 1 95.81 122 PHE B N 1
ATOM 2433 C CA . PHE B 1 122 ? 0.016 34.844 13.547 1 95.81 122 PHE B CA 1
ATOM 2434 C C . PHE B 1 122 ? -0.713 35.969 14.281 1 95.81 122 PHE B C 1
ATOM 2436 O O . PHE B 1 122 ? -0.188 36.531 15.242 1 95.81 122 PHE B O 1
ATOM 2443 N N . SER B 1 123 ? -1.921 36.281 13.789 1 93 123 SER B N 1
ATOM 2444 C CA . SER B 1 123 ? -2.85 37.188 14.438 1 93 123 SER B CA 1
ATOM 2445 C C . SER B 1 123 ? -4.242 36.594 14.562 1 93 123 SER B C 1
ATOM 2447 O O . SER B 1 123 ? -4.594 35.688 13.805 1 93 123 SER B O 1
ATOM 2449 N N . ILE B 1 124 ? -4.996 37.031 15.562 1 93.5 124 ILE B N 1
ATOM 2450 C CA . ILE B 1 124 ? -6.387 36.594 15.68 1 93.5 124 ILE B CA 1
ATOM 2451 C C . ILE B 1 124 ? -7.266 37.469 14.766 1 93.5 124 ILE B C 1
ATOM 2453 O O . ILE B 1 124 ? -8.438 37.125 14.547 1 93.5 124 ILE B O 1
ATOM 2457 N N . LEU B 1 125 ? -6.633 38.531 14.266 1 91.06 125 LEU B N 1
ATOM 2458 C CA . LEU B 1 125 ? -7.398 39.469 13.438 1 91.06 125 LEU B CA 1
ATOM 2459 C C . LEU B 1 125 ? -7.348 39.062 11.969 1 91.06 125 LEU B C 1
ATOM 2461 O O . LEU B 1 125 ? -6.266 38.844 11.422 1 91.06 125 LEU B O 1
ATOM 2465 N N . SER B 1 126 ? -8.508 39.031 11.383 1 93.31 126 SER B N 1
ATOM 2466 C CA . SER B 1 126 ? -8.586 38.75 9.953 1 93.31 126 SER B CA 1
ATOM 2467 C C . SER B 1 126 ? -8.258 40 9.141 1 93.31 126 SER B C 1
ATOM 2469 O O . SER B 1 126 ? -8.25 41.125 9.672 1 93.31 126 SER B O 1
ATOM 2471 N N . PRO B 1 127 ? -7.988 39.812 7.816 1 90.88 127 PRO B N 1
ATOM 2472 C CA . PRO B 1 127 ? -7.734 41 6.973 1 90.88 127 PRO B CA 1
ATOM 2473 C C . PRO B 1 127 ? -8.891 41.969 6.973 1 90.88 127 PRO B C 1
ATOM 2475 O O . PRO B 1 127 ? -8.672 43.188 6.922 1 90.88 127 PRO B O 1
ATOM 2478 N N . MET B 1 128 ? -10.07 41.469 7.02 1 88.38 128 MET B N 1
ATOM 2479 C CA . MET B 1 128 ? -11.258 42.312 7.02 1 88.38 128 MET B CA 1
ATOM 2480 C C . MET B 1 128 ? -11.336 43.125 8.305 1 88.38 128 MET B C 1
ATOM 2482 O O . MET B 1 128 ? -11.766 44.281 8.281 1 88.38 128 MET B O 1
ATOM 2486 N N . GLU B 1 129 ? -10.859 42.562 9.367 1 88.94 129 GLU B N 1
ATOM 2487 C CA . GLU B 1 129 ? -10.938 43.188 10.672 1 88.94 129 GLU B CA 1
ATOM 2488 C C . GLU B 1 129 ? -9.867 44.281 10.828 1 88.94 129 GLU B C 1
ATOM 2490 O O . GLU B 1 129 ? -9.992 45.156 11.664 1 88.94 129 GLU B O 1
ATOM 2495 N N . TRP B 1 130 ? -8.828 44.188 10.023 1 83.44 130 TRP B N 1
ATOM 2496 C CA . TRP B 1 130 ? -7.777 45.188 10.055 1 83.44 130 TRP B CA 1
ATOM 2497 C C . TRP B 1 130 ? -8.266 46.5 9.445 1 83.44 130 TRP B C 1
ATOM 2499 O O . TRP B 1 130 ? -7.758 47.594 9.773 1 83.44 130 TRP B O 1
ATOM 2509 N N . GLY B 1 131 ? -9.336 46.375 8.641 1 73.81 131 GLY B N 1
ATOM 2510 C CA . GLY B 1 131 ? -9.797 47.562 7.914 1 73.81 131 GLY B CA 1
ATOM 2511 C C . GLY B 1 131 ? -8.93 47.875 6.711 1 73.81 131 GLY B C 1
ATOM 2512 O O . GLY B 1 131 ? -8.211 47.031 6.203 1 73.81 131 GLY B O 1
ATOM 2513 N N . PRO B 1 132 ? -9.164 49.031 6.07 1 67.56 132 PRO B N 1
ATOM 2514 C CA . PRO B 1 132 ? -8.477 49.438 4.832 1 67.56 132 PRO B CA 1
ATOM 2515 C C . PRO B 1 132 ? -6.961 49.469 4.977 1 67.56 132 PRO B C 1
ATOM 2517 O O . PRO B 1 132 ? -6.238 49.406 3.975 1 67.56 132 PRO B O 1
ATOM 2520 N N . SER B 1 133 ? -6.504 49.406 6.145 1 65.5 133 SER B N 1
ATOM 2521 C CA . SER B 1 133 ? -5.066 49.531 6.348 1 65.5 133 SER B CA 1
ATOM 2522 C C . SER B 1 133 ? -4.469 48.25 6.891 1 65.5 133 SER B C 1
ATOM 2524 O O . SER B 1 133 ? -3.854 48.25 7.961 1 65.5 133 SER B O 1
ATOM 2526 N N . SER B 1 134 ? -4.684 47.219 6.133 1 69.88 134 SER B N 1
ATOM 2527 C CA . SER B 1 134 ? -3.998 46.031 6.613 1 69.88 134 SER B CA 1
ATOM 2528 C C . SER B 1 134 ? -2.488 46.219 6.652 1 69.88 134 SER B C 1
ATOM 2530 O O . SER B 1 134 ? -1.886 46.625 5.656 1 69.88 134 SER B O 1
ATOM 2532 N N . PRO B 1 135 ? -1.947 46.031 7.84 1 74.31 135 PRO B N 1
ATOM 2533 C CA . PRO B 1 135 ? -0.557 46.438 8.039 1 74.31 135 PRO B CA 1
ATOM 2534 C C . PRO B 1 135 ? 0.432 45.594 7.238 1 74.31 135 PRO B C 1
ATOM 2536 O O . PRO B 1 135 ? 1.477 46.094 6.812 1 74.31 135 PRO B O 1
ATOM 2539 N N . HIS B 1 136 ? 0.127 44.344 7.09 1 88.81 136 HIS B N 1
ATOM 2540 C CA . HIS B 1 136 ? 1.086 43.438 6.449 1 88.81 136 HIS B CA 1
ATOM 2541 C C . HIS B 1 136 ? 0.388 42.5 5.492 1 88.81 136 HIS B C 1
ATOM 2543 O O . HIS B 1 136 ? -0.809 42.219 5.629 1 88.81 136 HIS B O 1
ATOM 2549 N N . PRO B 1 137 ? 1.104 42.031 4.43 1 92.94 137 PRO B N 1
ATOM 2550 C CA . PRO B 1 137 ? 0.522 41.062 3.498 1 92.94 137 PRO B CA 1
ATOM 2551 C C . PRO B 1 137 ? -0.036 39.844 4.203 1 92.94 137 PRO B C 1
ATOM 2553 O O . PRO B 1 137 ? 0.601 39.281 5.113 1 92.94 137 PRO B O 1
ATOM 2556 N N . PHE B 1 138 ? -1.212 39.5 3.76 1 94.81 138 PHE B N 1
ATOM 2557 C CA . PHE B 1 138 ? -1.916 38.312 4.277 1 94.81 138 PHE B CA 1
ATOM 2558 C C . PHE B 1 138 ? -1.447 37.062 3.578 1 94.81 138 PHE B C 1
ATOM 2560 O O . PHE B 1 138 ? -1.479 36.969 2.35 1 94.81 138 PHE B O 1
ATOM 2567 N N . LEU B 1 139 ? -0.948 36.031 4.375 1 96.94 139 LEU B N 1
ATOM 2568 C CA . LEU B 1 139 ? -0.406 34.812 3.779 1 96.94 139 LEU B CA 1
ATOM 2569 C C . LEU B 1 139 ? -1.442 33.688 3.791 1 96.94 139 LEU B C 1
ATOM 2571 O O . LEU B 1 139 ? -1.371 32.75 2.98 1 96.94 139 LEU B O 1
ATOM 2575 N N . GLY B 1 140 ? -2.355 33.688 4.727 1 96.69 140 GLY B N 1
ATOM 2576 C CA . GLY B 1 140 ? -3.381 32.656 4.805 1 96.69 140 GLY B CA 1
ATOM 2577 C C . GLY B 1 140 ? -3.975 32.5 6.191 1 96.69 140 GLY B C 1
ATOM 2578 O O . GLY B 1 140 ? -3.455 33.062 7.16 1 96.69 140 GLY B O 1
ATOM 2579 N N . ALA B 1 141 ? -5.109 31.891 6.234 1 98 141 ALA B N 1
ATOM 2580 C CA . ALA B 1 141 ? -5.781 31.578 7.492 1 98 141 ALA B CA 1
ATOM 2581 C C . ALA B 1 141 ? -5.766 30.078 7.762 1 98 141 ALA B C 1
ATOM 2583 O O . ALA B 1 141 ? -5.91 29.266 6.836 1 98 141 ALA B O 1
ATOM 2584 N N . PHE B 1 142 ? -5.566 29.688 8.969 1 98.62 142 PHE B N 1
ATOM 2585 C CA . PHE B 1 142 ? -5.465 28.281 9.352 1 98.62 142 PHE B CA 1
ATOM 2586 C C . PHE B 1 142 ? -6.25 28 10.633 1 98.62 142 PHE B C 1
ATOM 2588 O O . PHE B 1 142 ? -6.242 28.812 11.555 1 98.62 142 PHE B O 1
ATOM 2595 N N . LYS B 1 143 ? -6.895 26.938 10.688 1 98.56 143 LYS B N 1
ATOM 2596 C CA . LYS B 1 143 ? -7.527 26.484 11.922 1 98.56 143 LYS B CA 1
ATOM 2597 C C . LYS B 1 143 ? -6.613 25.531 12.695 1 98.56 143 LYS B C 1
ATOM 2599 O O . LYS B 1 143 ? -6.062 24.594 12.125 1 98.56 143 LYS B O 1
ATOM 2604 N N . LEU B 1 144 ? -6.41 25.859 13.945 1 98.38 144 LEU B N 1
ATOM 2605 C CA . LEU B 1 144 ? -5.703 24.938 14.82 1 98.38 144 LEU B CA 1
ATOM 2606 C C . LEU B 1 144 ? -6.637 23.828 15.297 1 98.38 144 LEU B C 1
ATOM 2608 O O . LEU B 1 144 ? -7.574 24.078 16.062 1 98.38 144 LEU B O 1
ATOM 2612 N N . GLN B 1 145 ? -6.305 22.609 14.828 1 97.62 145 GLN B N 1
ATOM 2613 C CA . GLN B 1 145 ? -7.148 21.469 15.18 1 97.62 145 GLN B CA 1
ATOM 2614 C C . GLN B 1 145 ? -6.816 20.953 16.578 1 97.62 145 GLN B C 1
ATOM 2616 O O . GLN B 1 145 ? -5.797 21.328 17.156 1 97.62 145 GLN B O 1
ATOM 2621 N N . HIS B 1 146 ? -7.727 20.078 17.141 1 94.81 146 HIS B N 1
ATOM 2622 C CA . HIS B 1 146 ? -7.562 19.578 18.484 1 94.81 146 HIS B CA 1
ATOM 2623 C C . HIS B 1 146 ? -6.359 18.641 18.594 1 94.81 146 HIS B C 1
ATOM 2625 O O . HIS B 1 146 ? -5.805 18.453 19.688 1 94.81 146 HIS B O 1
ATOM 2631 N N . ASP B 1 147 ? -5.953 18.109 17.516 1 95.25 147 ASP B N 1
ATOM 2632 C CA . ASP B 1 147 ? -4.734 17.297 17.5 1 95.25 147 ASP B CA 1
ATOM 2633 C C . ASP B 1 147 ? -3.508 18.156 17.234 1 95.25 147 ASP B C 1
ATOM 2635 O O . ASP B 1 147 ? -2.455 17.641 16.844 1 95.25 147 ASP B O 1
ATOM 2639 N N . MET B 1 148 ? -3.68 19.484 17.234 1 97.19 148 MET B N 1
ATOM 2640 C CA . MET B 1 148 ? -2.652 20.516 17.109 1 97.19 148 MET B CA 1
ATOM 2641 C C . MET B 1 148 ? -2.133 20.594 15.68 1 97.19 148 MET B C 1
ATOM 2643 O O . MET B 1 148 ? -1.058 21.141 15.43 1 97.19 148 MET B O 1
ATOM 2647 N N . SER B 1 149 ? -2.805 19.953 14.719 1 97.94 149 SER B N 1
ATOM 2648 C CA . SER B 1 149 ? -2.482 20.156 13.312 1 97.94 149 SER B CA 1
ATOM 2649 C C . SER B 1 149 ? -3.148 21.422 12.773 1 97.94 149 SER B C 1
ATOM 2651 O O . SER B 1 149 ? -4.094 21.938 13.375 1 97.94 149 SER B O 1
ATOM 2653 N N . TRP B 1 150 ? -2.539 21.984 11.734 1 98.44 150 TRP B N 1
ATOM 2654 C CA . TRP B 1 150 ? -3.096 23.172 11.109 1 98.44 150 TRP B CA 1
ATOM 2655 C C . TRP B 1 150 ? -3.844 22.828 9.828 1 98.44 150 TRP B C 1
ATOM 2657 O O . TRP B 1 150 ? -3.324 22.094 8.977 1 98.44 150 TRP B O 1
ATOM 2667 N N . THR B 1 151 ? -5.043 23.281 9.68 1 98.38 151 THR B N 1
ATOM 2668 C CA . THR B 1 151 ? -5.832 23.109 8.469 1 98.38 151 THR B CA 1
ATOM 2669 C C . THR B 1 151 ? -6.062 24.453 7.77 1 98.38 151 THR B C 1
ATOM 2671 O O . THR B 1 151 ? -6.609 25.375 8.367 1 98.38 151 THR B O 1
ATOM 2674 N N . PRO B 1 152 ? -5.59 24.484 6.531 1 98.31 152 PRO B N 1
ATOM 2675 C CA . PRO B 1 152 ? -5.922 25.719 5.797 1 98.31 152 PRO B CA 1
ATOM 2676 C C . PRO B 1 152 ? -7.418 26 5.785 1 98.31 152 PRO B C 1
ATOM 2678 O O . PRO B 1 152 ? -8.234 25.078 5.711 1 98.31 152 PRO B O 1
ATOM 2681 N N . PHE B 1 153 ? -7.707 27.266 5.805 1 97.44 153 PHE B N 1
ATOM 2682 C CA . PHE B 1 153 ? -9.086 27.703 5.996 1 97.44 153 PHE B CA 1
ATOM 2683 C C . PHE B 1 153 ? -10 27.109 4.938 1 97.44 153 PHE B C 1
ATOM 2685 O O . PHE B 1 153 ? -11.117 26.688 5.238 1 97.44 153 PHE B O 1
ATOM 2692 N N . ASP B 1 154 ? -9.602 27 3.645 1 96.81 154 ASP B N 1
ATOM 2693 C CA . ASP B 1 154 ? -10.43 26.5 2.541 1 96.81 154 ASP B CA 1
ATOM 2694 C C . ASP B 1 154 ? -10.656 25 2.654 1 96.81 154 ASP B C 1
ATOM 2696 O O . ASP B 1 154 ? -11.531 24.453 1.979 1 96.81 154 ASP B O 1
ATOM 2700 N N . GLU B 1 155 ? -9.992 24.359 3.586 1 97.31 155 GLU B N 1
ATOM 2701 C CA . GLU B 1 155 ? -10.109 22.906 3.736 1 97.31 155 GLU B CA 1
ATOM 2702 C C . GLU B 1 155 ? -10.773 22.547 5.062 1 97.31 155 GLU B C 1
ATOM 2704 O O . GLU B 1 155 ? -10.969 21.359 5.359 1 97.31 155 GLU B O 1
ATOM 2709 N N . VAL B 1 156 ? -11.125 23.484 5.836 1 97.31 156 VAL B N 1
ATOM 2710 C CA . VAL B 1 156 ? -11.586 23.266 7.203 1 97.31 156 VAL B CA 1
ATOM 2711 C C . VAL B 1 156 ? -12.883 22.469 7.188 1 97.31 156 VAL B C 1
ATOM 2713 O O . VAL B 1 156 ? -13.047 21.516 7.957 1 97.31 156 VAL B O 1
ATOM 2716 N N . GLU B 1 157 ? -13.75 22.828 6.324 1 96.25 157 GLU B N 1
ATOM 2717 C CA . GLU B 1 157 ? -15.031 22.141 6.266 1 96.25 157 GLU B CA 1
ATOM 2718 C C . GLU B 1 157 ? -14.852 20.656 5.961 1 96.25 157 GLU B C 1
ATOM 2720 O O . GLU B 1 157 ? -15.422 19.797 6.633 1 96.25 157 GLU B O 1
ATOM 2725 N N . LYS B 1 158 ? -14.141 20.406 4.984 1 94.69 158 LYS B N 1
ATOM 2726 C CA . LYS B 1 158 ? -13.867 19.016 4.594 1 94.69 158 LYS B CA 1
ATOM 2727 C C . LYS B 1 158 ? -13.172 18.266 5.723 1 94.69 158 LYS B C 1
ATOM 2729 O O . LYS B 1 158 ? -13.562 17.141 6.055 1 94.69 158 LYS B O 1
ATOM 2734 N N . ARG B 1 159 ? -12.156 18.812 6.293 1 95.56 159 ARG B N 1
ATOM 2735 C CA . ARG B 1 159 ? -11.383 18.188 7.359 1 95.56 159 ARG B CA 1
ATOM 2736 C C . ARG B 1 159 ? -12.258 17.938 8.586 1 95.56 159 ARG B C 1
ATOM 2738 O O . ARG B 1 159 ? -12.18 16.875 9.211 1 95.56 159 ARG B O 1
ATOM 2745 N N . ASP B 1 160 ? -13.062 18.891 8.914 1 94.44 160 ASP B N 1
ATOM 2746 C CA . ASP B 1 160 ? -13.938 18.734 10.07 1 94.44 160 ASP B CA 1
ATOM 2747 C C . ASP B 1 160 ? -14.938 17.594 9.852 1 94.44 160 ASP B C 1
ATOM 2749 O O . ASP B 1 160 ? -15.242 16.844 10.781 1 94.44 160 ASP B O 1
ATOM 2753 N N . ALA B 1 161 ? -15.406 17.484 8.633 1 91.44 161 ALA B N 1
ATOM 2754 C CA . ALA B 1 161 ? -16.328 16.391 8.305 1 91.44 161 ALA B CA 1
ATOM 2755 C C . ALA B 1 161 ? -15.648 15.039 8.43 1 91.44 161 ALA B C 1
ATOM 2757 O O . ALA B 1 161 ? -16.234 14.094 8.969 1 91.44 161 ALA B O 1
ATOM 2758 N N . GLU B 1 162 ? -14.477 14.938 7.945 1 89.62 162 GLU B N 1
ATOM 2759 C CA . GLU B 1 162 ? -13.719 13.695 8.047 1 89.62 162 GLU B CA 1
ATOM 2760 C C . GLU B 1 162 ? -13.484 13.305 9.5 1 89.62 162 GLU B C 1
ATOM 2762 O O . GLU B 1 162 ? -13.641 12.141 9.875 1 89.62 162 GLU B O 1
ATOM 2767 N N . LEU B 1 163 ? -13.133 14.25 10.32 1 89.94 163 LEU B N 1
ATOM 2768 C CA . LEU B 1 163 ? -12.867 14.016 11.734 1 89.94 163 LEU B CA 1
ATOM 2769 C C . LEU B 1 163 ? -14.133 13.586 12.461 1 89.94 163 LEU B C 1
ATOM 2771 O O . LEU B 1 163 ? -14.078 12.75 13.367 1 89.94 163 LEU B O 1
ATOM 2775 N N . ALA B 1 164 ? -15.188 14.203 12.078 1 87.5 164 ALA B N 1
ATOM 2776 C CA . ALA B 1 164 ? -16.453 13.852 12.703 1 87.5 164 ALA B CA 1
ATOM 2777 C C . ALA B 1 164 ? -16.812 12.391 12.461 1 87.5 164 ALA B C 1
ATOM 2779 O O . ALA B 1 164 ? -17.281 11.695 13.367 1 87.5 164 ALA B O 1
ATOM 2780 N N . VAL B 1 165 ? -16.609 11.891 11.281 1 83 165 VAL B N 1
ATOM 2781 C CA . VAL B 1 165 ? -16.875 10.5 10.93 1 83 165 VAL B CA 1
ATOM 2782 C C . VAL B 1 165 ? -15.977 9.578 11.758 1 83 165 VAL B C 1
ATOM 2784 O O . VAL B 1 165 ? -16.438 8.57 12.297 1 83 165 VAL B O 1
ATOM 2787 N N . MET B 1 166 ? -14.711 9.93 11.93 1 84.44 166 MET B N 1
ATOM 2788 C CA . MET B 1 166 ? -13.758 9.117 12.688 1 84.44 166 MET B CA 1
ATOM 2789 C C . MET B 1 166 ? -14.133 9.086 14.164 1 84.44 166 MET B C 1
ATOM 2791 O O . MET B 1 166 ? -14.008 8.047 14.82 1 84.44 166 MET B O 1
ATOM 2795 N N . ASP B 1 167 ? -14.508 10.266 14.617 1 84.38 167 ASP B N 1
ATOM 2796 C CA . ASP B 1 167 ? -14.914 10.359 16.016 1 84.38 167 ASP B CA 1
ATOM 2797 C C . ASP B 1 167 ? -16.094 9.438 16.312 1 84.38 167 ASP B C 1
ATOM 2799 O O . ASP B 1 167 ? -16.156 8.797 17.359 1 84.38 167 ASP B O 1
ATOM 2803 N N . LYS B 1 168 ? -17 9.375 15.336 1 81.56 168 LYS B N 1
ATOM 2804 C CA . LYS B 1 168 ? -18.141 8.477 15.477 1 81.56 168 LYS B CA 1
ATOM 2805 C C . LYS B 1 168 ? -17.703 7.016 15.5 1 81.56 168 LYS B C 1
ATOM 2807 O O . LYS B 1 168 ? -18.203 6.223 16.297 1 81.56 168 LYS B O 1
ATOM 2812 N N . LEU B 1 169 ? -16.781 6.762 14.672 1 78.31 169 LEU B N 1
ATOM 2813 C CA . LEU B 1 169 ? -16.266 5.395 14.586 1 78.31 169 LEU B CA 1
ATOM 2814 C C . LEU B 1 169 ? -15.562 4.996 15.883 1 78.31 169 LEU B C 1
ATOM 2816 O O . LEU B 1 169 ? -15.742 3.879 16.375 1 78.31 169 LEU B O 1
ATOM 2820 N N . VAL B 1 170 ? -14.812 5.793 16.453 1 81.56 170 VAL B N 1
ATOM 2821 C CA . VAL B 1 170 ? -14.031 5.512 17.641 1 81.56 170 VAL B CA 1
ATOM 2822 C C . VAL B 1 170 ? -14.953 5.41 18.859 1 81.56 170 VAL B C 1
ATOM 2824 O O . VAL B 1 170 ? -14.742 4.578 19.734 1 81.56 170 VAL B O 1
ATOM 2827 N N . SER B 1 171 ? -15.891 6.207 18.859 1 81.06 171 SER B N 1
ATOM 2828 C CA . SER B 1 171 ? -16.812 6.242 20 1 81.06 171 SER B CA 1
ATOM 2829 C C . SER B 1 171 ? -17.719 5.016 20 1 81.06 171 SER B C 1
ATOM 2831 O O . SER B 1 171 ? -18.141 4.555 21.062 1 81.06 171 SER B O 1
ATOM 2833 N N . GLN B 1 172 ? -18.25 4.605 18.766 1 72.31 172 GLN B N 1
ATOM 2834 C CA . GLN B 1 172 ? -19.141 3.451 18.703 1 72.31 172 GLN B CA 1
ATOM 2835 C C . GLN B 1 172 ? -18.391 2.16 19.016 1 72.31 172 GLN B C 1
ATOM 2837 O O . GLN B 1 172 ? -19 1.119 19.25 1 72.31 172 GLN B O 1
ATOM 2842 N N . GLN B 1 173 ? -17.25 2.209 19.625 1 61.66 173 GLN B N 1
ATOM 2843 C CA . GLN B 1 173 ? -16.469 1.028 20 1 61.66 173 GLN B CA 1
ATOM 2844 C C . GLN B 1 173 ? -16.766 -0.143 19.062 1 61.66 173 GLN B C 1
ATOM 2846 O O . GLN B 1 173 ? -16.672 -1.304 19.469 1 61.66 173 GLN B O 1
ATOM 2851 N N . THR B 1 174 ? -17.5 0.041 18.016 1 54.97 174 THR B N 1
ATOM 2852 C CA . THR B 1 174 ? -18.156 -1.024 17.266 1 54.97 174 THR B CA 1
ATOM 2853 C C . THR B 1 174 ? -17.125 -2.006 16.719 1 54.97 174 THR B C 1
ATOM 2855 O O . THR B 1 174 ? -15.992 -1.622 16.406 1 54.97 174 THR B O 1
ATOM 2858 N N . ALA B 1 175 ? -17.344 -3.238 17.125 1 53.78 175 ALA B N 1
ATOM 2859 C CA . ALA B 1 175 ? -16.719 -4.445 16.609 1 53.78 175 ALA B CA 1
ATOM 2860 C C . ALA B 1 175 ? -16.531 -4.363 15.086 1 53.78 175 ALA B C 1
ATOM 2862 O O . ALA B 1 175 ? -17.484 -4.062 14.367 1 53.78 175 ALA B O 1
ATOM 2863 N N . LEU B 1 176 ? -15.453 -3.799 14.758 1 57.62 176 LEU B N 1
ATOM 2864 C CA . LEU B 1 176 ? -15.156 -3.809 13.328 1 57.62 176 LEU B CA 1
ATOM 2865 C C . LEU B 1 176 ? -15.586 -5.125 12.695 1 57.62 176 LEU B C 1
ATOM 2867 O O . LEU B 1 176 ? -15.242 -6.199 13.195 1 57.62 176 LEU B O 1
ATOM 2871 N N . PRO B 1 177 ? -16.609 -5.094 12.023 1 51.44 177 PRO B N 1
ATOM 2872 C CA . PRO B 1 177 ? -16.984 -6.379 11.43 1 51.44 177 PRO B CA 1
ATOM 2873 C C . PRO B 1 177 ? -15.797 -7.098 10.797 1 51.44 177 PRO B C 1
ATOM 2875 O O . PRO B 1 177 ? -14.859 -6.453 10.312 1 51.44 177 PRO B O 1
ATOM 2878 N N . THR B 1 178 ? -15.547 -8.203 11.359 1 51.34 178 THR B N 1
ATOM 2879 C CA . THR B 1 178 ? -14.547 -9.086 10.781 1 51.34 178 THR B CA 1
ATOM 2880 C C . THR B 1 178 ? -14.859 -9.367 9.312 1 51.34 178 THR B C 1
ATOM 2882 O O . THR B 1 178 ? -15.883 -9.984 9 1 51.34 178 THR B O 1
ATOM 2885 N N . TYR B 1 179 ? -14.789 -8.461 8.492 1 48.78 179 TYR B N 1
ATOM 2886 C CA . TYR B 1 179 ? -15.07 -8.844 7.117 1 48.78 179 TYR B CA 1
ATOM 2887 C C . TYR B 1 179 ? -14.125 -9.945 6.652 1 48.78 179 TYR B C 1
ATOM 2889 O O . TYR B 1 179 ? -12.906 -9.797 6.73 1 48.78 179 TYR B O 1
ATOM 2897 N N . ALA B 1 180 ? -14.562 -11.102 6.785 1 48.25 180 ALA B N 1
ATOM 2898 C CA . ALA B 1 180 ? -13.883 -12.336 6.402 1 48.25 180 ALA B CA 1
ATOM 2899 C C . ALA B 1 180 ? -13.484 -12.305 4.93 1 48.25 180 ALA B C 1
ATOM 2901 O O . ALA B 1 180 ? -12.727 -13.164 4.469 1 48.25 180 ALA B O 1
ATOM 2902 N N . GLY B 1 181 ? -13.773 -11.156 4.234 1 49.31 181 GLY B N 1
ATOM 2903 C CA . GLY B 1 181 ? -13.43 -11.141 2.82 1 49.31 181 GLY B CA 1
ATOM 2904 C C . GLY B 1 181 ? -13.523 -9.758 2.199 1 49.31 181 GLY B C 1
ATOM 2905 O O . GLY B 1 181 ? -13.891 -8.797 2.873 1 49.31 181 GLY B O 1
ATOM 2906 N N . PRO B 1 182 ? -12.891 -9.703 1.114 1 50.53 182 PRO B N 1
ATOM 2907 C CA . PRO B 1 182 ? -12.969 -8.383 0.486 1 50.53 182 PRO B CA 1
ATOM 2908 C C . PRO B 1 182 ? -14.398 -7.875 0.343 1 50.53 182 PRO B C 1
ATOM 2910 O O . PRO B 1 182 ? -15.297 -8.641 -0.025 1 50.53 182 PRO B O 1
ATOM 2913 N N . ASN B 1 183 ? -14.875 -7.055 1.196 1 50.94 183 ASN B N 1
ATOM 2914 C CA . ASN B 1 183 ? -16.203 -6.457 1.079 1 50.94 183 ASN B CA 1
ATOM 2915 C C . ASN B 1 183 ? -16.328 -5.645 -0.205 1 50.94 183 ASN B C 1
ATOM 2917 O O . ASN B 1 183 ? -15.805 -4.535 -0.303 1 50.94 183 ASN B O 1
ATOM 2921 N N . PHE B 1 184 ? -16.469 -6.488 -1.196 1 51.56 184 PHE B N 1
ATOM 2922 C CA . PHE B 1 184 ? -16.703 -5.789 -2.453 1 51.56 184 PHE B CA 1
ATOM 2923 C C . PHE B 1 184 ? -18.156 -5.297 -2.539 1 51.56 184 PHE B C 1
ATOM 2925 O O . PHE B 1 184 ? -18.625 -4.906 -3.611 1 51.56 184 PHE B O 1
ATOM 2932 N N . ARG B 1 185 ? -18.734 -5.547 -1.396 1 50.12 185 ARG B N 1
ATOM 2933 C CA . ARG B 1 185 ? -20.172 -5.246 -1.414 1 50.12 185 ARG B CA 1
ATOM 2934 C C . ARG B 1 185 ? -20.438 -3.885 -2.051 1 50.12 185 ARG B C 1
ATOM 2936 O O . ARG B 1 185 ? -21.406 -3.721 -2.797 1 50.12 185 ARG B O 1
ATOM 2943 N N . GLY B 1 186 ? -19.844 -2.992 -1.555 1 45.81 186 GLY B N 1
ATOM 2944 C CA . GLY B 1 186 ? -20.156 -1.721 -2.188 1 45.81 186 GLY B CA 1
ATOM 2945 C C . GLY B 1 186 ? -19.828 -1.698 -3.67 1 45.81 186 GLY B C 1
ATOM 2946 O O . GLY B 1 186 ? -20.156 -0.738 -4.367 1 45.81 186 GLY B O 1
ATOM 2947 N N . LEU B 1 187 ? -19.125 -2.689 -4.023 1 47.19 187 LEU B N 1
ATOM 2948 C CA . LEU B 1 187 ? -18.828 -2.768 -5.449 1 47.19 187 LEU B CA 1
ATOM 2949 C C . LEU B 1 187 ? -19.938 -3.514 -6.195 1 47.19 187 LEU B C 1
ATOM 2951 O O . LEU B 1 187 ? -20.125 -3.305 -7.395 1 47.19 187 LEU B O 1
ATOM 2955 N N . THR B 1 188 ? -20.469 -4.414 -5.523 1 41.69 188 THR B N 1
ATOM 2956 C CA . THR B 1 188 ? -21.469 -5.23 -6.207 1 41.69 188 THR B CA 1
ATOM 2957 C C . THR B 1 188 ? -22.875 -4.703 -5.941 1 41.69 188 THR B C 1
ATOM 2959 O O . THR B 1 188 ? -23.828 -5.09 -6.621 1 41.69 188 THR B O 1
ATOM 2962 N N . GLU B 1 189 ? -23.031 -4.016 -4.879 1 41.16 189 GLU B N 1
ATOM 2963 C CA . GLU B 1 189 ? -24.422 -3.555 -4.793 1 41.16 189 GLU B CA 1
ATOM 2964 C C . GLU B 1 189 ? -24.672 -2.379 -5.73 1 41.16 189 GLU B C 1
ATOM 2966 O O . GLU B 1 189 ? -23.812 -1.503 -5.879 1 41.16 189 GLU B O 1
#

InterPro domains:
  IPR019534 Protein of unknown function DUF2452 [PF10504] (17-171)
  IPR019534 Protein of unknown function DUF2452 [PTHR14553] (6-189)

Sequence (378 aa):
MDRTVSLPNQPEKTTTVTLVESSSAPSGLELVSSYQTNRVGDPMNLVALAEQVQKGDEFVKANACNKLTVIADQIRYLQEQARKALEEAKRDSELHHAACNIVKKPGNIYYLYQRPSGQKYFSILSPMEWGPSSPHPFLGAFKLQHDMSWTPFDEVEKRDAELAVMDKLVSQQTALPTYAGPNFRGLTEMDRTVSLPNQPEKTTTVTLVESSSAPSGLELVSSYQTNRVGDPMNLVALAEQVQKGDEFVKANACNKLTVIADQIRYLQEQARKALEEAKRDSELHHAACNIVKKPGNIYYLYQRPSGQKYFSILSPMEWGPSSPHPFLGAFKLQHDMSWTPFDEVEKRDAELAVMDKLVSQQTALPTYAGPNFRGLTE